Protein AF-A0A843HIR1-F1 (afdb_monomer_lite)

Radius of gyration: 37.86 Å; chains: 1; bounding box: 101×31×110 Å

Foldseek 3Di:
DDPVVVVVLLVQLVVVCVVPPPDPDQDPVNVCVSCVPPPPPVLNVVLVVVLVVLVPDDQCDDDPNHGSVNVNVVSVCVVVPDPPDPPPLPPVDDQQFWKAAPVRFIWGFHDDDPQWTWTAGQAGDIDIDGVVNRSRMDTDWPVSDDAQFWKDADQKIFGWDDDPPPDDVVCPQWDWTWTQWMDNVPATDGTDIDTDHPVRGRRMDGHHNVSVVVRQVRCVLVQWDAPSVVRDIDRNPPPPVPCDPVNVVLVVVVVVVVVVVVVDDDDDDDPPPPSVVVSVVVVVVVVVVSVVSD

Sequence (294 aa):
MTQEEKAKAYDEALMRTQQRWECGDISREMLEYLFPQLQESEDERIRKAIIDYFNLQDDNTTYSFISKKDIINWLEKQGEQKLINKVEPKFNFRVGQWIVTTGKCIYLIAEIEGFNVTLVDNIGNEYVFDVSSLADAHLWTIQDAKDGDVLCYKDEIFIYKHDIKNCTEKETSFGGMVYYCCYDGKRFITDSMYSLTEKDKDDIHPATRELRDLLYTKMKEAGYELDAEKKELNGIEQMSAEWSEEDEKNFNNLIEGLTRISHNTFTSSTRTNYTFWAEIEWLKSLKQRMEEQR

Secondary structure (DSSP, 8-state):
--HHHHHHHHHHHHHHHHTTTTSS---HHHHHHH-TT--S-HHHHHHHHHHHHHHTS-TT-EETTEEHHHHHHHHHGGGTS-------------TT-EEE-TT--EEEEEEEETTEEEEEETTS-EEEEEGGGGTT-EE--GGG--TT-EEEETTEEEEEE---TT--TT-TTS-EEEEEEEE-SS-EEEEEEEE--GGGGGGEEEPPHHHHHHHHHHHHHTTEEEETTTTEEEEP-----PPPHHHHHHHHHHHHHHHHHHHS-----SSHHHHHHHHHHHHHHHHHHHHHT-

pLDDT: mean 72.73, std 15.12, range [39.91, 96.12]

Structure (mmCIF, N/CA/C/O backbone):
data_AF-A0A843HIR1-F1
#
_entry.id   AF-A0A843HIR1-F1
#
loop_
_atom_site.group_PDB
_atom_site.id
_atom_site.type_symbol
_atom_site.label_atom_id
_atom_site.label_alt_id
_atom_site.label_comp_id
_atom_site.label_asym_id
_atom_site.label_entity_id
_atom_site.label_seq_id
_atom_site.pdbx_PDB_ins_code
_atom_site.Cartn_x
_atom_site.Cartn_y
_atom_site.Cartn_z
_atom_site.occupancy
_atom_site.B_iso_or_equiv
_atom_site.auth_seq_id
_atom_site.auth_comp_id
_atom_site.auth_asym_id
_atom_site.auth_atom_id
_atom_site.pdbx_PDB_model_num
ATOM 1 N N . MET A 1 1 ? 29.564 -8.423 -53.079 1.00 54.38 1 MET A N 1
ATOM 2 C CA . MET A 1 1 ? 29.061 -7.430 -54.041 1.00 54.38 1 MET A CA 1
ATOM 3 C C . MET A 1 1 ? 30.223 -6.787 -54.778 1.00 54.38 1 MET A C 1
ATOM 5 O O . MET A 1 1 ? 31.108 -6.238 -54.122 1.00 54.38 1 MET A O 1
ATOM 9 N N . THR A 1 2 ? 30.232 -6.866 -56.104 1.00 67.50 2 THR A N 1
ATOM 10 C CA . THR A 1 2 ? 31.151 -6.112 -56.971 1.00 67.50 2 THR A CA 1
ATOM 11 C C . THR A 1 2 ? 30.798 -4.618 -56.954 1.00 67.50 2 THR A C 1
ATOM 13 O O . THR A 1 2 ? 29.735 -4.227 -56.468 1.00 67.50 2 THR A O 1
ATOM 16 N N . GLN A 1 3 ? 31.686 -3.747 -57.449 1.00 53.41 3 GLN A N 1
ATOM 17 C CA . GLN A 1 3 ? 31.387 -2.308 -57.512 1.00 53.41 3 GLN A CA 1
ATOM 18 C C . GLN A 1 3 ? 30.192 -1.990 -58.425 1.00 53.41 3 GLN A C 1
ATOM 20 O O . GLN A 1 3 ? 29.412 -1.100 -58.098 1.00 53.41 3 GLN A O 1
ATOM 25 N N . GLU A 1 4 ? 29.996 -2.753 -59.503 1.00 61.69 4 GLU A N 1
ATOM 26 C CA . GLU A 1 4 ? 28.824 -2.617 -60.380 1.00 61.69 4 GLU A CA 1
ATOM 27 C C . GLU A 1 4 ? 27.523 -3.004 -59.670 1.00 61.69 4 GLU A C 1
ATOM 29 O O . GLU A 1 4 ? 26.513 -2.316 -59.810 1.00 61.69 4 GLU A O 1
ATOM 34 N N . GLU A 1 5 ? 27.542 -4.056 -58.848 1.00 58.41 5 GLU A N 1
ATOM 35 C CA . GLU A 1 5 ? 26.371 -4.458 -58.061 1.00 58.41 5 GLU A CA 1
ATOM 36 C C . GLU A 1 5 ? 26.015 -3.407 -56.996 1.0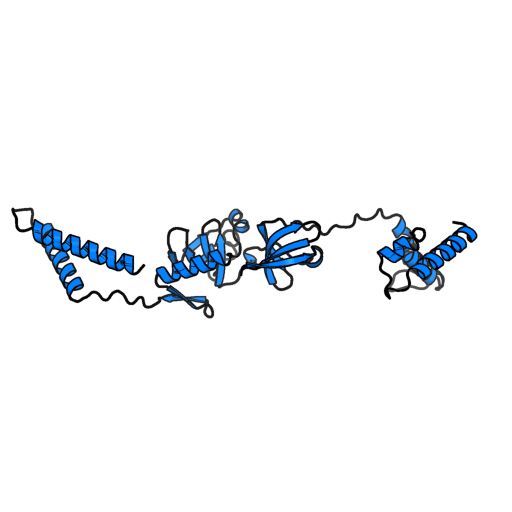0 58.41 5 GLU A C 1
ATOM 38 O O . GLU A 1 5 ? 24.835 -3.133 -56.774 1.00 58.41 5 GLU A O 1
ATOM 43 N N . LYS A 1 6 ? 27.024 -2.758 -56.394 1.00 53.31 6 LYS A N 1
ATOM 44 C CA . LYS A 1 6 ? 26.822 -1.654 -55.439 1.00 53.31 6 LYS A CA 1
ATOM 45 C C . LYS A 1 6 ? 26.240 -0.410 -56.109 1.00 53.31 6 LYS A C 1
ATOM 47 O O . LYS A 1 6 ? 25.321 0.187 -55.556 1.00 53.31 6 LYS A O 1
ATOM 52 N N . ALA A 1 7 ? 26.748 -0.035 -57.283 1.00 58.50 7 ALA A N 1
ATOM 53 C CA . ALA A 1 7 ? 26.244 1.111 -58.040 1.00 58.50 7 ALA A CA 1
ATOM 54 C C . ALA A 1 7 ? 24.780 0.898 -58.458 1.00 58.50 7 ALA A C 1
ATOM 56 O O . ALA A 1 7 ? 23.933 1.752 -58.218 1.00 58.50 7 ALA A O 1
ATOM 57 N N . LYS A 1 8 ? 24.452 -0.300 -58.956 1.00 70.25 8 LYS A N 1
ATOM 58 C CA . LYS A 1 8 ? 23.081 -0.657 -59.339 1.00 70.25 8 LYS A CA 1
ATOM 59 C C . LYS A 1 8 ? 22.108 -0.651 -58.153 1.00 70.25 8 LYS A C 1
ATOM 61 O O . LYS A 1 8 ? 20.981 -0.181 -58.287 1.00 70.25 8 LYS A O 1
ATOM 66 N N . ALA A 1 9 ? 22.534 -1.154 -56.993 1.00 63.00 9 ALA A N 1
ATOM 67 C CA . ALA A 1 9 ? 21.726 -1.119 -55.774 1.00 63.00 9 ALA A CA 1
ATOM 68 C C . ALA A 1 9 ? 21.488 0.319 -55.274 1.00 63.00 9 ALA A C 1
ATOM 70 O O . ALA A 1 9 ? 20.409 0.626 -54.769 1.00 63.00 9 ALA A O 1
ATOM 71 N N . TYR A 1 10 ? 22.477 1.201 -55.442 1.00 53.81 10 TYR A N 1
ATOM 72 C CA . TYR A 1 10 ? 22.371 2.614 -55.089 1.00 53.81 10 TYR A CA 1
ATOM 73 C C . TYR A 1 10 ? 21.373 3.357 -55.989 1.00 53.81 10 TYR A C 1
ATOM 75 O O . TYR A 1 10 ? 20.501 4.060 -55.479 1.00 53.81 10 TYR A O 1
ATOM 83 N N . ASP A 1 11 ? 21.429 3.129 -57.303 1.00 65.25 11 ASP A N 1
ATOM 84 C CA . ASP A 1 11 ? 20.504 3.736 -58.268 1.00 65.25 11 ASP A CA 1
ATOM 85 C C . ASP A 1 11 ? 19.047 3.280 -58.045 1.00 65.25 11 ASP A C 1
ATOM 87 O O . ASP A 1 11 ? 18.118 4.093 -58.091 1.00 65.25 11 ASP A O 1
ATOM 91 N N . GLU A 1 12 ? 18.823 1.998 -57.722 1.00 70.38 12 GLU A N 1
ATOM 92 C CA . GLU A 1 12 ? 17.490 1.490 -57.357 1.00 70.38 12 GLU A CA 1
ATOM 93 C C . GLU A 1 12 ? 16.948 2.116 -56.065 1.00 70.38 12 GLU A C 1
ATOM 95 O O . GLU A 1 12 ? 15.759 2.441 -55.987 1.00 70.38 12 GLU A O 1
ATOM 100 N N . ALA A 1 13 ? 17.793 2.299 -55.049 1.00 59.28 13 ALA A N 1
ATOM 101 C CA . ALA A 1 13 ? 17.396 2.930 -53.794 1.00 59.28 13 ALA A CA 1
ATOM 102 C C . ALA A 1 13 ? 17.042 4.414 -53.992 1.00 59.28 13 ALA A C 1
ATOM 104 O O . ALA A 1 13 ? 16.060 4.902 -53.424 1.00 59.28 13 ALA A O 1
ATOM 105 N N . LEU A 1 14 ? 17.775 5.120 -54.858 1.00 54.44 14 LEU A N 1
ATOM 106 C CA . LEU A 1 14 ? 17.497 6.512 -55.215 1.00 54.44 14 LEU A CA 1
ATOM 107 C C . LEU A 1 14 ? 16.133 6.661 -55.904 1.00 54.44 14 LEU A C 1
ATOM 109 O O . LEU A 1 14 ? 15.354 7.539 -55.527 1.00 54.44 14 LEU A O 1
ATOM 113 N N . MET A 1 15 ? 15.784 5.749 -56.821 1.00 68.19 15 MET A N 1
ATOM 114 C CA . MET A 1 15 ? 14.452 5.723 -57.442 1.00 68.19 15 MET A CA 1
ATOM 115 C C . MET A 1 15 ? 13.329 5.445 -56.432 1.00 68.19 15 MET A C 1
ATOM 117 O O . MET A 1 15 ? 12.290 6.107 -56.469 1.00 68.19 15 MET A O 1
ATOM 121 N N . ARG A 1 16 ? 13.532 4.509 -55.492 1.00 62.81 16 ARG A N 1
ATOM 122 C C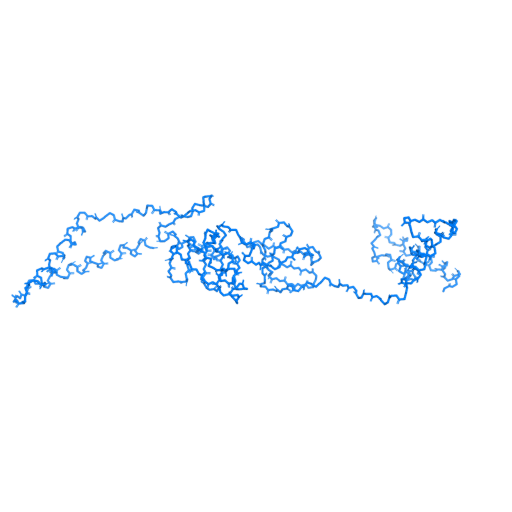A . ARG A 1 16 ? 12.552 4.220 -54.421 1.00 62.81 16 ARG A CA 1
ATOM 123 C C . ARG A 1 16 ? 12.345 5.412 -53.485 1.00 62.81 16 ARG A C 1
ATOM 125 O O . ARG A 1 16 ? 11.247 5.604 -52.972 1.00 62.81 16 ARG A O 1
ATOM 132 N N . THR A 1 17 ? 13.386 6.216 -53.283 1.00 54.44 17 THR A N 1
ATOM 133 C CA . THR A 1 17 ? 13.346 7.425 -52.449 1.00 54.44 17 THR A CA 1
ATOM 134 C C . THR A 1 17 ? 12.617 8.566 -53.164 1.00 54.44 17 THR A C 1
ATOM 136 O O . THR A 1 17 ? 11.765 9.218 -52.563 1.00 54.44 17 THR A O 1
ATOM 139 N N . GLN A 1 18 ? 12.867 8.753 -54.467 1.00 58.06 18 GLN A N 1
ATOM 140 C CA . GLN A 1 18 ? 12.174 9.745 -55.301 1.00 58.06 18 GLN A CA 1
ATOM 141 C C . GLN A 1 18 ? 10.668 9.474 -55.429 1.00 58.06 18 GLN A C 1
ATOM 143 O O . GLN A 1 18 ? 9.883 10.416 -55.469 1.00 58.06 18 GLN A O 1
ATOM 148 N N . GLN A 1 19 ? 10.243 8.207 -55.432 1.00 62.84 19 GLN A N 1
ATOM 149 C CA . GLN A 1 19 ? 8.820 7.840 -55.452 1.00 62.84 19 GLN A CA 1
ATOM 150 C C . GLN A 1 19 ? 8.068 8.138 -54.141 1.00 62.84 19 GLN A C 1
ATOM 152 O O . GLN A 1 19 ? 6.842 8.080 -54.133 1.00 62.84 19 GLN A O 1
ATOM 157 N N . ARG A 1 20 ? 8.767 8.433 -53.034 1.00 57.62 20 ARG A N 1
ATOM 158 C CA . ARG A 1 20 ? 8.181 8.501 -51.679 1.00 57.62 20 ARG A CA 1
ATOM 159 C C . ARG A 1 20 ? 8.372 9.858 -50.982 1.00 57.62 20 ARG A C 1
ATOM 161 O O . ARG A 1 20 ? 8.060 9.990 -49.801 1.00 57.62 20 ARG A O 1
ATOM 168 N N . TRP A 1 21 ? 8.885 10.855 -51.702 1.00 49.31 21 TRP A N 1
ATOM 169 C CA . TRP A 1 21 ? 9.321 12.167 -51.201 1.00 49.31 21 TRP A CA 1
ATOM 170 C C . TRP A 1 21 ? 8.159 13.150 -50.924 1.00 49.31 21 TRP A C 1
ATOM 172 O O . TRP A 1 21 ? 8.143 14.270 -51.420 1.00 49.31 21 TRP A O 1
ATOM 182 N N . GLU A 1 22 ? 7.181 12.733 -50.112 1.00 52.50 22 GLU A N 1
ATOM 183 C CA . GLU A 1 22 ? 6.161 13.628 -49.525 1.00 52.50 22 GLU A CA 1
ATOM 184 C C . GLU A 1 22 ? 6.186 13.665 -47.982 1.00 52.50 22 GLU A C 1
ATOM 186 O O . GLU A 1 22 ? 5.623 14.583 -47.391 1.00 52.50 22 GLU A O 1
ATOM 191 N N . CYS A 1 23 ? 6.883 12.746 -47.300 1.00 49.28 23 CYS A N 1
ATOM 192 C CA . CYS A 1 23 ? 7.008 12.756 -45.836 1.00 49.28 23 CYS A CA 1
ATOM 193 C C . CYS A 1 23 ? 8.450 13.052 -45.411 1.00 49.28 23 CYS A C 1
ATOM 195 O O . CYS A 1 23 ? 9.363 12.274 -45.673 1.00 49.28 23 CYS A O 1
ATOM 197 N N . GLY A 1 24 ? 8.634 14.201 -44.764 1.00 51.97 24 GLY A N 1
ATOM 198 C CA . GLY A 1 24 ? 9.920 14.832 -44.473 1.00 51.97 24 GLY A CA 1
ATOM 199 C C . GLY A 1 24 ? 10.788 14.215 -43.375 1.00 51.97 24 GLY A C 1
ATOM 200 O O . GLY A 1 24 ? 11.599 14.956 -42.843 1.00 51.97 24 GLY A O 1
ATOM 201 N N . ASP A 1 25 ? 10.678 12.920 -43.059 1.00 53.91 25 ASP A N 1
ATOM 202 C CA . ASP A 1 25 ? 11.631 12.246 -42.162 1.00 53.91 25 ASP A CA 1
ATOM 203 C C . ASP A 1 25 ? 11.852 10.775 -42.542 1.00 53.91 25 ASP A C 1
ATOM 205 O O . ASP A 1 25 ? 10.916 10.032 -42.847 1.00 53.91 25 ASP A O 1
ATOM 209 N N . ILE A 1 26 ? 13.118 10.345 -42.517 1.00 52.81 26 ILE A N 1
ATOM 210 C CA . ILE A 1 26 ? 13.529 8.975 -42.842 1.00 52.81 26 ILE A CA 1
ATOM 211 C C . ILE A 1 26 ? 13.565 8.153 -41.545 1.00 52.81 26 ILE A C 1
ATOM 213 O O . ILE A 1 26 ? 14.475 8.306 -40.731 1.00 52.81 26 ILE A O 1
ATOM 217 N N . SER A 1 27 ? 12.593 7.256 -41.356 1.00 55.66 27 SER A N 1
ATOM 218 C CA . SER A 1 27 ? 12.574 6.314 -40.227 1.00 55.66 27 SER A CA 1
ATOM 219 C C . SER A 1 27 ? 13.566 5.152 -40.415 1.00 55.66 27 SER A C 1
ATOM 221 O O . SER A 1 27 ? 13.985 4.831 -41.530 1.00 55.66 27 SER A O 1
ATOM 223 N N . ARG A 1 28 ? 13.921 4.467 -39.318 1.00 48.50 28 ARG A N 1
ATOM 224 C CA . ARG A 1 28 ? 14.796 3.276 -39.326 1.00 48.50 28 ARG A CA 1
ATOM 225 C C . ARG A 1 28 ? 14.275 2.164 -40.245 1.00 48.50 28 ARG A C 1
ATOM 227 O O . ARG A 1 28 ? 15.032 1.602 -41.028 1.00 48.50 28 ARG A O 1
ATOM 234 N N . GLU A 1 29 ? 12.972 1.915 -40.208 1.00 57.41 29 GLU A N 1
ATOM 235 C CA . GLU A 1 29 ? 12.290 0.939 -41.069 1.00 57.41 29 GLU A CA 1
ATOM 236 C C . GLU A 1 29 ? 12.400 1.316 -42.556 1.00 57.41 29 GLU A C 1
ATOM 238 O O . GLU A 1 29 ? 12.508 0.456 -43.431 1.00 57.41 29 GLU A O 1
ATOM 243 N N . MET A 1 30 ? 12.429 2.619 -42.856 1.00 57.19 30 MET A N 1
ATOM 244 C CA . MET A 1 30 ? 12.608 3.129 -44.212 1.00 57.19 30 MET A CA 1
ATOM 245 C C . MET A 1 30 ? 14.052 2.957 -44.702 1.00 57.19 30 MET A C 1
ATOM 247 O O . MET A 1 30 ? 14.247 2.615 -45.866 1.00 57.19 30 MET A O 1
ATOM 251 N N . LEU A 1 31 ? 15.056 3.108 -43.832 1.00 53.53 31 LEU A N 1
ATOM 252 C CA . LEU A 1 31 ? 16.462 2.821 -44.159 1.00 53.53 31 LEU A CA 1
ATOM 253 C C . LEU A 1 31 ? 16.699 1.332 -44.434 1.00 53.53 31 LEU A C 1
ATOM 255 O O . LEU A 1 31 ? 17.362 0.991 -45.415 1.00 53.53 31 LEU A O 1
ATOM 259 N N . GLU A 1 32 ? 16.116 0.453 -43.618 1.00 55.00 32 GLU A N 1
ATOM 260 C CA . GLU A 1 32 ? 16.206 -1.004 -43.784 1.00 55.00 32 GLU A CA 1
ATOM 261 C C . GLU A 1 32 ? 15.517 -1.475 -45.082 1.00 55.00 32 GLU A C 1
ATOM 263 O O . GLU A 1 32 ? 16.022 -2.364 -45.770 1.00 55.00 32 GLU A O 1
ATOM 268 N N . TYR A 1 33 ? 14.419 -0.822 -45.483 1.00 59.84 33 TYR A N 1
ATOM 269 C CA . TYR A 1 33 ? 13.745 -1.058 -46.766 1.00 59.84 33 TYR A CA 1
ATOM 270 C C . TYR A 1 33 ? 14.523 -0.522 -47.983 1.00 59.84 33 TYR A C 1
ATOM 272 O O . TYR A 1 33 ? 14.533 -1.152 -49.047 1.00 59.84 33 TYR A O 1
ATOM 280 N N . LEU A 1 34 ? 15.151 0.652 -47.859 1.00 49.56 34 LEU A N 1
ATOM 281 C CA . LEU A 1 34 ? 15.884 1.298 -48.954 1.00 49.56 34 LEU A CA 1
ATOM 282 C C . LEU A 1 34 ? 17.231 0.623 -49.226 1.00 49.56 34 LEU A C 1
ATOM 284 O O . LEU A 1 34 ? 17.639 0.534 -50.384 1.00 49.56 34 LEU A O 1
ATOM 288 N N . PHE A 1 35 ? 17.893 0.099 -48.192 1.00 54.81 35 PHE A N 1
ATOM 289 C CA . PHE A 1 35 ? 19.228 -0.483 -48.310 1.00 54.81 35 PHE A CA 1
ATOM 290 C C . PHE A 1 35 ? 19.371 -1.831 -47.585 1.00 54.81 35 PHE A C 1
ATOM 292 O O . PHE A 1 35 ? 20.223 -1.974 -46.706 1.00 54.81 35 PHE A O 1
ATOM 299 N N . PRO A 1 36 ? 18.632 -2.879 -47.996 1.00 52.91 36 PRO A N 1
ATOM 300 C CA . PRO A 1 36 ? 18.683 -4.189 -47.338 1.00 52.91 36 PRO A CA 1
ATOM 301 C C . PRO A 1 36 ? 20.062 -4.866 -47.440 1.00 52.91 36 PRO A C 1
ATOM 303 O O . PRO A 1 36 ? 20.356 -5.806 -46.711 1.00 52.91 36 PRO A O 1
ATOM 306 N N . GLN A 1 37 ? 20.922 -4.386 -48.344 1.00 46.41 37 GLN A N 1
ATOM 307 C CA . GLN A 1 37 ? 22.269 -4.910 -48.585 1.00 46.41 37 GLN A CA 1
ATOM 308 C C . GLN A 1 37 ? 23.367 -4.163 -47.807 1.00 46.41 37 GLN A C 1
ATOM 310 O O . GLN A 1 37 ? 24.526 -4.569 -47.863 1.00 46.41 37 GLN A O 1
ATOM 315 N N . LEU A 1 38 ? 23.023 -3.088 -47.083 1.00 48.56 38 LEU A N 1
ATOM 316 C CA . LEU A 1 38 ? 23.931 -2.366 -46.180 1.00 48.56 38 LEU A CA 1
ATOM 317 C C . LEU A 1 38 ? 23.970 -2.981 -44.767 1.00 48.56 38 LEU A C 1
ATOM 319 O O . LEU A 1 38 ? 24.404 -2.322 -43.834 1.00 48.56 38 LEU A O 1
ATOM 323 N N . GLN A 1 39 ? 23.582 -4.253 -44.614 1.00 51.84 39 GLN A N 1
ATOM 324 C CA . GLN A 1 39 ? 23.674 -5.044 -43.375 1.00 51.84 39 GLN A CA 1
ATOM 325 C C . GLN A 1 39 ? 25.120 -5.331 -42.891 1.00 51.84 39 GLN A C 1
ATOM 327 O O . GLN A 1 39 ? 25.360 -6.331 -42.218 1.00 51.84 39 GLN A O 1
ATOM 332 N N . GLU A 1 40 ? 26.111 -4.483 -43.181 1.00 52.38 40 GLU A N 1
ATOM 333 C CA . GLU A 1 40 ? 27.220 -4.384 -42.225 1.00 52.38 40 GLU A CA 1
ATOM 334 C C . GLU A 1 40 ? 26.620 -3.712 -40.988 1.00 52.38 40 GLU A C 1
ATOM 336 O O . GLU A 1 40 ? 26.043 -2.629 -41.103 1.00 52.38 40 GLU A O 1
ATOM 341 N N . SER A 1 41 ? 26.679 -4.369 -39.821 1.00 63.47 41 SER A N 1
ATOM 342 C CA . SER A 1 41 ? 26.229 -3.726 -38.587 1.00 63.47 41 SER A CA 1
ATOM 343 C C . SER A 1 41 ? 26.946 -2.384 -38.486 1.00 63.47 41 SER A C 1
ATOM 345 O O . SER A 1 41 ? 28.138 -2.278 -38.778 1.00 63.47 41 SER A O 1
ATOM 347 N N . GLU A 1 42 ? 26.219 -1.329 -38.145 1.00 61.69 42 GLU A N 1
ATOM 348 C CA . GLU A 1 42 ? 26.802 0.004 -38.011 1.00 61.69 42 GLU A CA 1
ATOM 349 C C . GLU A 1 42 ? 28.038 -0.017 -37.089 1.00 61.69 42 GLU A C 1
ATOM 351 O O . GLU A 1 42 ? 29.033 0.653 -37.365 1.00 61.69 42 GLU A O 1
ATOM 356 N N . ASP A 1 43 ? 28.025 -0.923 -36.111 1.00 60.69 43 ASP A N 1
ATOM 357 C CA . ASP A 1 43 ? 29.136 -1.295 -35.239 1.00 60.69 43 ASP A CA 1
ATOM 358 C C . ASP A 1 43 ? 30.391 -1.756 -35.997 1.00 60.69 43 ASP A C 1
ATOM 360 O O . ASP A 1 43 ? 31.491 -1.320 -35.673 1.00 60.69 43 ASP A O 1
ATOM 364 N N . GLU A 1 44 ? 30.265 -2.588 -37.035 1.00 69.88 44 GLU A N 1
ATOM 365 C CA . GLU A 1 44 ? 31.390 -3.077 -37.842 1.00 69.88 44 GLU A CA 1
ATOM 366 C C . GLU A 1 44 ? 32.009 -1.957 -38.689 1.00 69.88 44 GLU A C 1
ATOM 368 O O . GLU A 1 44 ? 33.234 -1.850 -38.802 1.00 69.88 44 GLU A O 1
ATOM 373 N N . ARG A 1 45 ? 31.169 -1.071 -39.241 1.00 73.75 45 ARG A N 1
ATOM 374 C CA . ARG A 1 45 ? 31.626 0.114 -39.982 1.00 73.75 45 ARG A CA 1
ATOM 375 C C . ARG A 1 45 ? 32.352 1.096 -39.059 1.00 73.75 45 ARG A C 1
ATOM 377 O O . ARG A 1 45 ? 33.424 1.585 -39.413 1.00 73.75 45 ARG A O 1
ATOM 384 N N . ILE A 1 46 ? 31.787 1.367 -37.881 1.00 68.56 46 ILE A N 1
ATOM 385 C CA . ILE A 1 46 ? 32.382 2.250 -36.867 1.00 68.56 46 ILE A CA 1
ATOM 386 C C . ILE A 1 46 ? 33.700 1.657 -36.358 1.00 68.56 46 ILE A C 1
ATOM 388 O O . ILE A 1 46 ? 34.707 2.359 -36.296 1.00 68.56 46 ILE A O 1
ATOM 392 N N . ARG A 1 47 ? 33.735 0.351 -36.073 1.00 78.44 47 ARG A N 1
ATOM 393 C CA . ARG A 1 47 ? 34.936 -0.373 -35.634 1.00 78.44 47 ARG A CA 1
ATOM 394 C C . ARG A 1 47 ? 36.075 -0.260 -36.645 1.00 78.44 47 ARG A C 1
ATOM 396 O O . ARG A 1 47 ? 37.186 0.093 -36.253 1.00 78.44 47 ARG A O 1
ATOM 403 N N . LYS A 1 48 ? 35.806 -0.495 -37.937 1.00 78.44 48 LYS A N 1
ATOM 404 C CA . LYS A 1 48 ? 36.800 -0.324 -39.015 1.00 78.44 48 LYS A CA 1
ATOM 405 C C . LYS A 1 48 ? 37.310 1.115 -39.089 1.00 78.44 48 LYS A C 1
ATOM 407 O O . LYS A 1 48 ? 38.517 1.320 -39.099 1.00 78.44 48 LYS A O 1
ATOM 412 N N . ALA A 1 49 ? 36.415 2.103 -39.040 1.00 74.81 49 ALA A N 1
ATOM 413 C CA . ALA A 1 49 ? 36.803 3.513 -39.082 1.00 74.81 49 ALA A CA 1
ATOM 414 C C . ALA A 1 49 ? 37.705 3.922 -37.900 1.00 74.81 49 ALA A C 1
ATOM 416 O O . ALA A 1 49 ? 38.648 4.693 -38.077 1.00 74.81 49 ALA A O 1
ATOM 417 N N . ILE A 1 50 ? 37.450 3.384 -36.701 1.00 73.31 50 ILE A N 1
ATOM 418 C CA . ILE A 1 50 ? 38.284 3.623 -35.515 1.00 73.31 50 ILE A CA 1
ATOM 419 C C . ILE A 1 50 ? 39.660 2.957 -35.669 1.00 73.31 50 ILE A C 1
ATOM 421 O O . ILE A 1 50 ? 40.676 3.588 -35.378 1.00 73.31 50 ILE A O 1
ATOM 425 N N . ILE A 1 51 ? 39.719 1.711 -36.152 1.00 81.50 51 ILE A N 1
ATOM 426 C CA . ILE A 1 51 ? 40.990 1.017 -36.422 1.00 81.50 51 ILE A CA 1
ATOM 427 C C . ILE A 1 51 ? 41.812 1.783 -37.467 1.00 81.50 51 ILE A C 1
ATOM 429 O O . ILE A 1 51 ? 43.000 2.027 -37.252 1.00 81.50 51 ILE A O 1
ATOM 433 N N . ASP A 1 52 ? 41.182 2.222 -38.557 1.00 82.75 52 ASP A N 1
ATOM 434 C CA . ASP A 1 52 ? 41.833 2.999 -39.614 1.00 82.75 52 ASP A CA 1
ATOM 435 C C . ASP A 1 52 ? 42.384 4.322 -39.075 1.00 82.75 52 ASP A C 1
ATOM 437 O O . ASP A 1 52 ? 43.531 4.674 -39.349 1.00 82.75 52 ASP A O 1
ATOM 441 N N . TYR A 1 53 ? 41.617 5.019 -38.232 1.00 78.56 53 TYR A N 1
ATOM 442 C CA . TYR A 1 53 ? 42.079 6.230 -37.560 1.00 78.56 53 TYR A CA 1
ATOM 443 C C . TYR A 1 53 ? 43.335 5.985 -36.713 1.00 78.56 53 TYR A C 1
ATOM 445 O O . TYR A 1 53 ? 44.289 6.762 -36.794 1.00 78.56 53 TYR A O 1
ATOM 453 N N . PHE A 1 54 ? 43.374 4.901 -35.932 1.00 79.56 54 PHE A N 1
ATOM 454 C CA . PHE A 1 54 ? 44.554 4.562 -35.136 1.00 79.56 54 PHE A CA 1
ATOM 455 C C . PHE A 1 54 ? 45.742 4.145 -36.005 1.00 79.56 54 PHE A C 1
ATOM 457 O O . PHE A 1 54 ? 46.878 4.486 -35.678 1.00 79.56 54 PHE A O 1
ATOM 464 N N . ASN A 1 55 ? 45.511 3.464 -37.129 1.00 82.81 55 ASN A N 1
ATOM 465 C CA . ASN A 1 55 ? 46.567 3.082 -38.068 1.00 82.81 55 ASN A CA 1
ATOM 466 C C . ASN A 1 55 ? 47.272 4.282 -38.712 1.00 82.81 55 ASN A C 1
ATOM 468 O O . ASN A 1 55 ? 48.448 4.169 -39.049 1.00 82.81 55 ASN A O 1
ATOM 472 N N . LEU A 1 56 ? 46.599 5.431 -38.813 1.00 82.44 56 LEU A N 1
ATOM 473 C CA . LEU A 1 56 ? 47.190 6.683 -39.296 1.00 82.44 56 LEU A CA 1
ATOM 474 C C . LEU A 1 56 ? 48.119 7.368 -38.273 1.00 82.44 56 LEU A C 1
ATOM 476 O O . LEU A 1 56 ? 48.823 8.308 -38.637 1.00 82.44 56 LEU A O 1
ATOM 480 N N . GLN A 1 57 ? 48.124 6.929 -37.009 1.00 78.25 57 GLN A N 1
ATOM 481 C CA . GLN A 1 57 ? 48.967 7.483 -35.940 1.00 78.25 57 GLN A CA 1
ATOM 482 C C . GLN A 1 57 ? 50.321 6.758 -35.844 1.00 78.25 57 GLN A C 1
ATOM 484 O O . GLN A 1 57 ? 50.439 5.603 -36.259 1.00 78.25 57 GLN A O 1
ATOM 489 N N . ASP A 1 58 ? 51.330 7.397 -35.239 1.00 79.94 58 ASP A N 1
ATOM 490 C CA . ASP A 1 58 ? 52.653 6.793 -34.989 1.00 79.94 58 ASP A CA 1
ATOM 491 C C . ASP A 1 58 ? 52.534 5.549 -34.089 1.00 79.94 58 ASP A C 1
ATOM 493 O O . ASP A 1 58 ? 51.746 5.529 -33.137 1.00 79.94 58 ASP A O 1
ATOM 497 N N . ASP A 1 59 ? 53.323 4.510 -34.363 1.00 74.75 59 ASP A N 1
ATOM 498 C CA . ASP A 1 59 ? 53.295 3.243 -33.622 1.00 74.75 59 ASP A CA 1
ATOM 499 C C . ASP A 1 59 ? 53.732 3.374 -32.154 1.00 74.75 59 ASP A C 1
ATOM 501 O O . ASP A 1 59 ? 53.379 2.530 -31.329 1.00 74.75 59 ASP A O 1
ATOM 505 N N . ASN A 1 60 ? 54.435 4.454 -31.802 1.00 75.31 60 ASN A N 1
ATOM 506 C CA . ASN A 1 60 ? 54.824 4.776 -30.429 1.00 75.31 60 ASN A CA 1
ATOM 507 C C . ASN A 1 60 ? 53.757 5.586 -29.676 1.00 75.31 60 ASN A C 1
ATOM 509 O O . ASN A 1 60 ? 53.966 5.965 -28.520 1.00 75.31 60 ASN A O 1
ATOM 513 N N . THR A 1 61 ? 52.612 5.865 -30.307 1.00 72.56 61 THR A N 1
ATOM 514 C CA . THR A 1 61 ? 51.523 6.604 -29.667 1.00 72.56 61 THR A CA 1
ATOM 515 C C . THR A 1 61 ? 50.900 5.751 -28.564 1.00 72.56 61 THR A C 1
ATOM 517 O O . THR A 1 61 ? 50.419 4.636 -28.794 1.00 72.56 61 THR A O 1
ATOM 520 N N . THR A 1 62 ? 50.902 6.288 -27.346 1.00 70.38 62 THR A N 1
ATOM 521 C CA . THR A 1 62 ? 50.251 5.681 -26.182 1.00 70.38 62 THR A CA 1
ATOM 522 C C . THR A 1 62 ? 49.117 6.581 -25.718 1.00 70.38 62 THR A C 1
ATOM 524 O O . THR A 1 62 ? 49.276 7.795 -25.603 1.00 70.38 62 THR A O 1
ATOM 527 N N . TYR A 1 63 ? 47.960 5.981 -25.448 1.00 69.38 63 TYR A N 1
ATOM 528 C CA . TYR A 1 63 ? 46.794 6.677 -24.914 1.00 69.38 63 TYR A CA 1
ATOM 529 C C . TYR A 1 63 ? 46.549 6.151 -23.509 1.00 69.38 63 TYR A C 1
ATOM 531 O O . TYR A 1 63 ? 46.183 4.991 -23.336 1.00 69.38 63 TYR A O 1
ATOM 539 N N . SER A 1 64 ? 46.805 6.985 -22.498 1.00 67.25 64 SER A N 1
ATOM 540 C CA . SER A 1 64 ? 46.590 6.631 -21.088 1.00 67.25 64 SER A CA 1
ATOM 541 C C . SER A 1 64 ? 47.211 5.279 -20.704 1.00 67.25 64 SER A C 1
ATOM 543 O O . SER A 1 64 ? 46.544 4.425 -20.128 1.00 67.25 64 SER A O 1
ATOM 545 N N . PHE A 1 65 ? 48.495 5.087 -21.034 1.00 72.88 65 PHE A N 1
ATOM 546 C CA . PHE A 1 65 ? 49.281 3.872 -20.750 1.00 72.88 65 PHE A CA 1
ATOM 547 C C . PHE A 1 65 ? 48.890 2.612 -21.539 1.00 72.88 65 PHE A C 1
ATOM 549 O O . PHE A 1 65 ? 49.468 1.553 -21.305 1.00 72.88 65 PHE A O 1
ATOM 556 N N . ILE A 1 66 ? 47.970 2.714 -22.501 1.00 74.31 66 ILE A N 1
ATOM 557 C CA . ILE A 1 66 ? 47.606 1.619 -23.405 1.00 74.31 66 ILE A CA 1
ATOM 558 C C . ILE A 1 66 ? 48.276 1.862 -24.759 1.00 74.31 66 ILE A C 1
ATOM 560 O O . ILE A 1 66 ? 48.215 2.969 -25.308 1.00 74.31 66 ILE A O 1
ATOM 564 N N . SER A 1 67 ? 48.946 0.841 -25.296 1.00 82.81 67 SER A N 1
ATOM 565 C CA . SER A 1 67 ? 49.586 0.952 -26.606 1.00 82.81 67 SER A CA 1
ATOM 566 C C . SER A 1 67 ? 48.539 0.944 -27.726 1.00 82.81 67 SER A C 1
ATOM 568 O O . SER A 1 67 ? 47.534 0.235 -27.641 1.00 82.81 67 SER A O 1
ATOM 570 N N . LYS A 1 68 ? 48.790 1.683 -28.816 1.00 84.00 68 LYS A N 1
ATOM 571 C CA . LYS A 1 68 ? 47.992 1.609 -30.058 1.00 84.00 68 LYS A CA 1
ATOM 572 C C . LYS A 1 68 ? 47.742 0.157 -30.489 1.00 84.00 68 LYS A C 1
ATOM 574 O O . LYS A 1 68 ? 46.628 -0.202 -30.863 1.00 84.00 68 LYS A O 1
ATOM 579 N N . LYS A 1 69 ? 48.774 -0.687 -30.390 1.00 83.56 69 LYS A N 1
ATOM 580 C CA . LYS A 1 69 ? 48.713 -2.111 -30.739 1.00 83.56 69 LYS A CA 1
ATOM 581 C C . LYS A 1 69 ? 47.695 -2.875 -29.889 1.00 83.56 69 LYS A C 1
ATOM 583 O O . LYS A 1 69 ? 46.977 -3.714 -30.423 1.00 83.56 69 LYS A O 1
ATOM 588 N N . ASP A 1 70 ? 47.601 -2.579 -28.596 1.00 81.50 70 ASP A N 1
ATOM 589 C CA . ASP A 1 70 ? 46.636 -3.233 -27.706 1.00 81.50 70 ASP A CA 1
ATOM 590 C C . ASP A 1 70 ? 45.199 -2.779 -27.987 1.00 81.50 70 ASP A C 1
ATOM 592 O O . ASP A 1 70 ? 44.288 -3.605 -27.969 1.00 81.50 70 ASP A O 1
ATOM 596 N N . ILE A 1 71 ? 45.000 -1.499 -28.324 1.00 80.25 71 ILE A N 1
ATOM 597 C CA . ILE A 1 71 ? 43.690 -0.946 -28.708 1.00 80.25 71 ILE A CA 1
ATOM 598 C C . ILE A 1 71 ? 43.187 -1.599 -30.001 1.00 80.25 71 ILE A C 1
ATOM 600 O O . ILE A 1 71 ? 42.054 -2.078 -30.048 1.00 80.25 71 ILE A O 1
ATOM 604 N N . ILE A 1 72 ? 44.035 -1.677 -31.032 1.00 83.19 72 ILE A N 1
ATOM 605 C CA . ILE A 1 72 ? 43.689 -2.318 -32.310 1.00 83.19 72 ILE A CA 1
ATOM 606 C C . ILE A 1 72 ? 43.410 -3.809 -32.102 1.00 83.19 72 ILE A C 1
ATOM 608 O O . ILE A 1 72 ? 42.349 -4.283 -32.499 1.00 83.19 72 ILE A O 1
ATOM 612 N N . ASN A 1 73 ? 44.286 -4.530 -31.392 1.00 83.88 73 ASN A N 1
ATOM 613 C CA . ASN A 1 73 ? 44.080 -5.950 -31.091 1.00 83.88 73 ASN A CA 1
ATOM 614 C C . ASN A 1 73 ? 42.770 -6.204 -30.326 1.00 83.88 73 ASN A C 1
ATOM 616 O O . ASN A 1 73 ? 42.131 -7.238 -30.518 1.00 83.88 73 ASN A O 1
ATOM 620 N N . TRP A 1 74 ? 42.373 -5.300 -29.425 1.00 82.62 74 TRP A N 1
ATOM 621 C CA . TRP A 1 74 ? 41.107 -5.408 -28.701 1.00 82.62 74 TRP A CA 1
ATOM 622 C C . TRP A 1 74 ? 39.900 -5.178 -29.620 1.00 82.62 74 TRP A C 1
ATOM 624 O O . TRP A 1 74 ? 38.954 -5.965 -29.569 1.00 82.62 74 TRP A O 1
ATOM 634 N N . LEU A 1 75 ? 39.954 -4.163 -30.492 1.00 80.06 75 LEU A N 1
ATOM 635 C CA . LEU A 1 75 ? 38.909 -3.858 -31.479 1.00 80.06 75 LEU A CA 1
ATOM 636 C C . LEU A 1 75 ? 38.773 -4.952 -32.547 1.00 80.06 75 LEU A C 1
ATOM 638 O O . LEU A 1 75 ? 37.668 -5.243 -32.995 1.00 80.06 75 LEU A O 1
ATOM 642 N N . GLU A 1 76 ? 39.865 -5.590 -32.959 1.00 83.25 76 GLU A N 1
ATOM 643 C CA . GLU A 1 76 ? 39.842 -6.719 -33.897 1.00 83.25 76 GLU A CA 1
ATOM 644 C C . GLU A 1 76 ? 39.194 -7.965 -33.283 1.00 83.25 76 GLU A C 1
ATOM 646 O O . GLU A 1 76 ? 38.440 -8.667 -33.957 1.00 83.25 76 GLU A O 1
ATOM 651 N N . LYS A 1 77 ? 39.386 -8.185 -31.978 1.00 80.75 77 LYS A N 1
ATOM 652 C CA . LYS A 1 77 ? 38.794 -9.311 -31.238 1.00 80.75 77 LYS A CA 1
ATOM 653 C C . LYS A 1 77 ? 37.296 -9.171 -30.951 1.00 80.75 77 LYS A C 1
ATOM 655 O O . LYS A 1 77 ? 36.678 -10.158 -30.558 1.00 80.75 77 LYS A O 1
ATOM 660 N N . GLN A 1 78 ? 36.691 -7.998 -31.156 1.00 64.38 78 GLN A N 1
ATOM 661 C CA . GLN A 1 78 ? 35.247 -7.799 -30.944 1.00 64.38 78 GLN A CA 1
ATOM 662 C C . GLN A 1 78 ? 34.378 -8.599 -31.935 1.00 64.38 78 GLN A C 1
ATOM 664 O O . GLN A 1 78 ? 33.242 -8.922 -31.608 1.00 64.38 78 GLN A O 1
ATOM 669 N N . GLY A 1 79 ? 34.908 -8.987 -33.105 1.00 57.06 79 GLY A N 1
ATOM 670 C CA . GLY A 1 79 ? 34.187 -9.810 -34.090 1.00 57.06 79 GLY A CA 1
ATOM 671 C C . GLY A 1 79 ? 34.115 -11.310 -33.760 1.00 57.06 79 GLY A C 1
ATOM 672 O O . GLY A 1 79 ? 33.291 -12.022 -34.329 1.00 57.06 79 GLY A O 1
ATOM 673 N N . GLU A 1 80 ? 34.953 -11.801 -32.837 1.00 53.28 80 GLU A N 1
ATOM 674 C CA . GLU A 1 80 ? 34.959 -13.204 -32.380 1.00 53.28 80 GLU A CA 1
ATOM 675 C C . GLU A 1 80 ? 34.209 -13.410 -31.058 1.00 53.28 80 GLU A C 1
ATOM 677 O O . GLU A 1 80 ? 33.948 -14.546 -30.645 1.00 53.28 80 GLU A O 1
ATOM 682 N N . GLN A 1 81 ? 33.831 -12.325 -30.381 1.00 48.28 81 GLN A N 1
ATOM 683 C CA . GLN A 1 81 ? 32.949 -12.424 -29.234 1.00 48.28 81 GLN A CA 1
ATOM 684 C C . GLN A 1 81 ? 31.567 -12.782 -29.767 1.00 48.28 81 GLN A C 1
ATOM 686 O O . GLN A 1 81 ? 30.878 -11.945 -30.349 1.00 48.28 81 GLN A O 1
ATOM 691 N N . LYS A 1 82 ? 31.167 -14.055 -29.595 1.00 45.31 82 LYS A N 1
ATOM 692 C CA . LYS A 1 82 ? 29.759 -14.461 -29.702 1.00 45.31 82 LYS A CA 1
ATOM 693 C C . LYS A 1 82 ? 28.954 -13.354 -29.054 1.00 45.31 82 LYS A C 1
ATOM 695 O O . LYS A 1 82 ? 29.274 -13.043 -27.905 1.00 45.31 82 LYS A O 1
ATOM 700 N N . LEU A 1 83 ? 27.980 -12.800 -29.791 1.00 40.50 83 LEU A N 1
ATOM 701 C CA . LEU A 1 83 ? 26.934 -11.935 -29.255 1.00 40.50 83 LEU A CA 1
ATOM 702 C C . LEU A 1 83 ? 26.719 -12.372 -27.815 1.00 40.50 83 LEU A C 1
ATOM 704 O O . LEU A 1 83 ? 26.213 -13.472 -27.575 1.00 40.50 83 LEU A O 1
ATOM 708 N N . ILE A 1 84 ? 27.206 -11.572 -26.863 1.00 39.91 84 ILE A N 1
ATOM 709 C CA . ILE A 1 84 ? 26.693 -11.663 -25.511 1.00 39.91 84 ILE A CA 1
ATOM 710 C C . ILE A 1 84 ? 25.231 -11.405 -25.786 1.00 39.91 84 ILE A C 1
ATOM 712 O O . ILE A 1 84 ? 24.894 -10.302 -26.225 1.00 39.91 84 ILE A O 1
ATOM 716 N N . ASN A 1 85 ? 24.430 -12.481 -25.737 1.00 40.50 85 ASN A N 1
ATOM 717 C CA . ASN A 1 85 ? 22.991 -12.434 -25.920 1.00 40.50 85 ASN A CA 1
ATOM 718 C C . ASN A 1 85 ? 22.564 -11.118 -25.309 1.00 40.50 85 ASN A C 1
ATOM 720 O O . ASN A 1 85 ? 22.959 -10.893 -24.158 1.00 40.50 85 ASN A O 1
ATOM 724 N N . LYS A 1 86 ? 21.880 -10.257 -26.088 1.00 42.59 86 LYS A N 1
ATOM 725 C CA . LYS A 1 86 ? 21.158 -9.098 -25.554 1.00 42.59 86 LYS A CA 1
ATOM 726 C C . LYS A 1 86 ? 20.758 -9.507 -24.153 1.00 42.59 86 LYS A C 1
ATOM 728 O O . LYS A 1 86 ? 20.021 -10.487 -24.016 1.00 42.59 86 LYS A O 1
ATOM 733 N N . VAL A 1 87 ? 21.368 -8.898 -23.138 1.00 41.88 87 VAL A N 1
ATOM 734 C CA . VAL A 1 87 ? 20.905 -9.118 -21.781 1.00 41.88 87 VAL A CA 1
ATOM 735 C C . VAL A 1 87 ? 19.552 -8.450 -21.841 1.00 41.88 87 VAL A C 1
ATOM 737 O O . VAL A 1 87 ? 19.459 -7.234 -21.710 1.00 41.88 87 VAL A O 1
ATOM 740 N N . GLU A 1 88 ? 18.529 -9.220 -22.220 1.00 42.81 88 GLU A N 1
ATOM 741 C CA . GLU A 1 88 ? 17.155 -8.836 -22.001 1.00 42.81 88 GLU A CA 1
ATOM 742 C C . GLU A 1 88 ? 17.158 -8.373 -20.552 1.00 42.81 88 GLU A C 1
ATOM 744 O O . GLU A 1 88 ? 17.656 -9.118 -19.688 1.00 42.81 88 GLU A O 1
ATOM 749 N N . PRO A 1 89 ? 16.749 -7.120 -20.284 1.00 47.81 89 PRO A N 1
ATOM 750 C CA . PRO A 1 89 ? 16.550 -6.685 -18.920 1.00 47.81 89 PRO A CA 1
ATOM 751 C C . PRO A 1 89 ? 15.766 -7.807 -18.261 1.00 47.81 89 PRO A C 1
ATOM 753 O O . PRO A 1 89 ? 14.725 -8.210 -18.783 1.00 47.81 89 PRO A O 1
ATOM 756 N N . LYS A 1 90 ? 16.323 -8.404 -17.201 1.00 54.75 90 LYS A N 1
ATOM 757 C CA . LYS A 1 90 ? 15.637 -9.449 -16.442 1.00 54.75 90 LYS A CA 1
ATOM 758 C C . LYS A 1 90 ? 14.491 -8.772 -15.708 1.00 54.75 90 LYS A C 1
ATOM 760 O O . LYS A 1 90 ? 14.565 -8.541 -14.504 1.00 54.75 90 LYS A O 1
ATOM 765 N N . PHE A 1 91 ? 13.464 -8.398 -16.457 1.00 70.06 91 PHE A N 1
ATOM 766 C CA . PHE A 1 91 ? 12.204 -7.919 -15.953 1.00 70.06 91 PHE A CA 1
ATOM 767 C C . PHE A 1 91 ? 11.519 -9.136 -15.342 1.00 70.06 91 PHE A C 1
ATOM 769 O O . PHE A 1 91 ? 10.760 -9.856 -15.981 1.00 70.06 91 PHE A O 1
ATOM 776 N N . ASN A 1 92 ? 11.913 -9.434 -14.108 1.00 83.06 92 ASN A N 1
ATOM 777 C CA . ASN A 1 92 ? 11.447 -10.589 -13.351 1.00 83.06 92 ASN A CA 1
ATOM 778 C C . ASN A 1 92 ? 10.186 -10.264 -12.540 1.00 83.06 92 ASN A C 1
ATOM 780 O O . ASN A 1 92 ? 9.825 -11.031 -11.646 1.00 83.06 92 ASN A O 1
ATOM 784 N N . PHE A 1 93 ? 9.539 -9.132 -12.820 1.00 89.19 93 PHE A N 1
ATOM 785 C CA . PHE A 1 93 ? 8.305 -8.764 -12.152 1.00 89.19 93 PHE A CA 1
ATOM 786 C C . PHE A 1 93 ? 7.112 -9.526 -12.728 1.00 89.19 93 PHE A C 1
ATOM 788 O O . PHE A 1 93 ? 7.108 -9.969 -13.878 1.00 89.19 93 PHE A O 1
ATOM 795 N N . ARG A 1 94 ? 6.091 -9.694 -11.896 1.00 92.06 94 ARG A N 1
ATOM 796 C CA . ARG A 1 94 ? 4.863 -10.423 -12.197 1.00 92.06 94 ARG A CA 1
ATOM 797 C C . ARG A 1 94 ? 3.662 -9.547 -11.884 1.00 92.06 94 ARG A C 1
ATOM 799 O O . ARG A 1 94 ? 3.710 -8.714 -10.981 1.00 92.06 94 ARG A O 1
ATOM 806 N N . VAL A 1 95 ? 2.571 -9.799 -12.598 1.00 93.38 95 VAL A N 1
ATOM 807 C CA . VAL A 1 95 ? 1.259 -9.237 -12.267 1.00 93.38 95 VAL A CA 1
ATOM 808 C C . VAL A 1 95 ? 0.920 -9.543 -10.805 1.00 93.38 95 VAL A C 1
ATOM 810 O O . VAL A 1 95 ? 1.162 -10.652 -10.324 1.00 93.38 95 VAL A O 1
ATOM 813 N N . GLY A 1 96 ? 0.394 -8.542 -10.105 1.00 90.75 96 GLY A N 1
ATOM 814 C CA . GLY A 1 96 ? 0.075 -8.590 -8.680 1.00 90.75 96 GLY A CA 1
ATOM 815 C C . GLY A 1 96 ? 1.215 -8.160 -7.752 1.00 90.75 96 GLY A C 1
ATOM 816 O O . GLY A 1 96 ? 0.994 -8.048 -6.551 1.00 90.75 96 GLY A O 1
ATOM 817 N N . GLN A 1 97 ? 2.423 -7.908 -8.268 1.00 92.00 97 GLN A N 1
ATOM 818 C CA . GLN A 1 97 ? 3.537 -7.430 -7.445 1.00 92.00 97 GLN A CA 1
ATOM 819 C C . GLN A 1 97 ? 3.558 -5.909 -7.337 1.00 92.00 97 GLN A C 1
ATOM 821 O O . GLN A 1 97 ? 3.263 -5.194 -8.296 1.00 92.00 97 GLN A O 1
ATOM 826 N N . TRP A 1 98 ? 3.973 -5.430 -6.168 1.00 92.81 98 TRP A N 1
ATOM 827 C CA . TRP A 1 98 ? 4.240 -4.020 -5.925 1.00 92.81 98 TRP A CA 1
ATOM 828 C C . TRP A 1 98 ? 5.699 -3.692 -6.235 1.00 92.81 98 TRP A C 1
ATOM 830 O O . TRP A 1 98 ? 6.604 -4.449 -5.878 1.00 92.81 98 TRP A O 1
ATOM 840 N N . ILE A 1 99 ? 5.929 -2.555 -6.887 1.00 93.62 99 ILE A N 1
ATOM 841 C CA . ILE A 1 99 ? 7.256 -2.052 -7.242 1.00 93.62 99 ILE A CA 1
ATOM 842 C C . ILE A 1 99 ? 7.444 -0.606 -6.792 1.00 93.62 99 ILE A C 1
ATOM 844 O O . ILE A 1 99 ? 6.487 0.162 -6.684 1.00 93.62 99 ILE A O 1
ATOM 848 N N . VAL A 1 100 ? 8.702 -0.231 -6.583 1.00 92.06 100 VAL A N 1
ATOM 849 C CA . VAL A 1 100 ? 9.152 1.143 -6.356 1.00 92.06 100 VAL A CA 1
ATOM 850 C C . VAL A 1 100 ? 9.941 1.593 -7.571 1.00 92.06 100 VAL A C 1
ATOM 852 O O . VAL A 1 100 ? 10.824 0.876 -8.033 1.00 92.06 100 VAL A O 1
ATOM 855 N N . THR A 1 101 ? 9.643 2.782 -8.089 1.00 90.12 101 THR A N 1
ATOM 856 C CA . THR A 1 101 ? 10.392 3.378 -9.207 1.00 90.12 101 THR A CA 1
ATOM 857 C C . THR A 1 101 ? 11.393 4.428 -8.726 1.00 90.12 101 THR A C 1
ATOM 859 O O . THR A 1 101 ? 11.365 4.856 -7.571 1.00 90.12 101 THR A O 1
ATOM 862 N N . THR A 1 102 ? 12.255 4.915 -9.624 1.00 78.44 102 THR A N 1
ATOM 863 C CA . THR A 1 102 ? 13.298 5.927 -9.354 1.00 78.44 102 THR A CA 1
ATOM 864 C C . THR A 1 102 ? 12.761 7.207 -8.692 1.00 78.44 102 THR A C 1
ATOM 866 O O . THR A 1 102 ? 13.474 7.870 -7.941 1.00 78.44 102 THR A O 1
ATOM 869 N N . GLY A 1 103 ? 11.483 7.540 -8.908 1.00 79.81 103 GLY A N 1
ATOM 870 C CA . GLY A 1 103 ? 10.792 8.660 -8.253 1.00 79.81 103 GLY A CA 1
ATOM 871 C C . GLY A 1 103 ? 10.311 8.377 -6.823 1.00 79.81 103 GLY A C 1
ATOM 872 O O . GLY A 1 103 ? 9.657 9.229 -6.226 1.00 79.81 103 GLY A O 1
ATOM 873 N N . LYS A 1 104 ? 10.601 7.189 -6.274 1.00 78.50 104 LYS A N 1
ATOM 874 C CA . LYS A 1 104 ? 10.008 6.638 -5.041 1.00 78.50 104 LYS A CA 1
ATOM 875 C C . LYS A 1 104 ? 8.480 6.555 -5.094 1.00 78.50 104 LYS A C 1
ATOM 877 O O . LYS A 1 104 ? 7.816 6.593 -4.059 1.00 78.50 104 LYS A O 1
ATOM 882 N N . CYS A 1 105 ? 7.933 6.465 -6.302 1.00 87.38 105 CYS A N 1
ATOM 883 C CA . CYS A 1 105 ? 6.527 6.176 -6.518 1.00 87.38 105 CYS A CA 1
ATOM 884 C C . CYS A 1 105 ? 6.322 4.668 -6.392 1.00 87.38 105 CYS A C 1
ATOM 886 O O . CYS A 1 105 ? 7.164 3.889 -6.844 1.00 87.38 105 CYS A O 1
ATOM 888 N N . ILE A 1 106 ? 5.213 4.284 -5.770 1.00 91.19 106 ILE A N 1
ATOM 889 C CA . ILE A 1 106 ? 4.880 2.892 -5.496 1.00 91.19 106 ILE A CA 1
ATOM 890 C C . ILE A 1 106 ? 3.697 2.508 -6.377 1.00 91.19 106 ILE A C 1
ATOM 892 O O . ILE A 1 106 ? 2.683 3.209 -6.372 1.00 91.19 106 ILE A O 1
ATOM 896 N N . TYR A 1 107 ? 3.830 1.407 -7.111 1.00 94.25 107 TYR A N 1
ATOM 897 C CA . TYR A 1 107 ? 2.811 0.936 -8.043 1.00 94.25 107 TYR A CA 1
ATOM 898 C C . TYR A 1 107 ? 2.574 -0.562 -7.910 1.00 94.25 107 TYR A C 1
ATOM 900 O O . TYR A 1 107 ? 3.507 -1.321 -7.658 1.00 94.25 107 TYR A O 1
ATOM 908 N N . LEU A 1 108 ? 1.338 -0.982 -8.146 1.00 94.25 108 LEU A N 1
ATOM 909 C CA . LEU A 1 108 ? 0.952 -2.362 -8.392 1.00 94.25 108 LEU A CA 1
ATOM 910 C C . LEU A 1 108 ? 1.076 -2.663 -9.887 1.00 94.25 108 LEU A C 1
ATOM 912 O O . LEU A 1 108 ? 0.596 -1.893 -10.715 1.00 94.25 108 LEU A O 1
ATOM 916 N N . ILE A 1 109 ? 1.661 -3.801 -10.247 1.00 95.25 109 ILE A N 1
ATOM 917 C CA . ILE A 1 109 ? 1.649 -4.287 -11.630 1.00 95.25 109 ILE A CA 1
ATOM 918 C C . ILE A 1 109 ? 0.302 -4.955 -11.898 1.00 95.25 109 ILE A C 1
ATOM 920 O O . ILE A 1 109 ? 0.062 -6.072 -11.437 1.00 95.25 109 ILE A O 1
ATOM 924 N N . ALA A 1 110 ? -0.568 -4.285 -12.648 1.00 95.62 110 ALA A N 1
ATOM 925 C CA . ALA A 1 110 ? -1.876 -4.820 -13.017 1.00 95.62 110 ALA A CA 1
ATOM 926 C C . ALA A 1 110 ? -1.811 -5.727 -14.249 1.00 95.62 110 ALA A C 1
ATOM 928 O O . ALA A 1 110 ? -2.491 -6.749 -14.292 1.00 95.62 110 ALA A O 1
ATOM 929 N N . GLU A 1 111 ? -0.974 -5.389 -15.231 1.00 96.06 111 GLU A N 1
ATOM 930 C CA . GLU A 1 111 ? -0.889 -6.131 -16.489 1.00 96.06 111 GLU A CA 1
ATOM 931 C C . GLU A 1 111 ? 0.507 -6.024 -17.111 1.00 96.06 111 GLU A C 1
ATOM 933 O O . GLU A 1 111 ? 1.206 -5.024 -16.937 1.00 96.06 111 GLU A O 1
ATOM 938 N N . ILE A 1 112 ? 0.918 -7.071 -17.830 1.00 93.31 112 ILE A N 1
ATOM 939 C CA . ILE A 1 112 ? 2.142 -7.094 -18.637 1.00 93.31 112 ILE A CA 1
ATOM 940 C C . ILE A 1 112 ? 1.764 -7.622 -20.025 1.00 93.31 112 ILE A C 1
ATOM 942 O O . ILE A 1 112 ? 1.409 -8.794 -20.160 1.00 93.31 112 ILE A O 1
ATOM 946 N N . GLU A 1 113 ? 1.879 -6.779 -21.051 1.00 91.94 113 GLU A N 1
ATOM 947 C CA . GLU A 1 113 ? 1.590 -7.125 -22.445 1.00 91.94 113 GLU A CA 1
ATOM 948 C C . GLU A 1 113 ? 2.795 -6.789 -23.338 1.00 91.94 113 GLU A C 1
ATOM 950 O O . GLU A 1 113 ? 3.058 -5.637 -23.693 1.00 91.94 113 GLU A O 1
ATOM 955 N N . GLY A 1 114 ? 3.567 -7.814 -23.707 1.00 88.69 114 GLY A N 1
ATOM 956 C CA . GLY A 1 114 ? 4.782 -7.640 -24.505 1.00 88.69 114 GLY A CA 1
ATOM 957 C C . GLY A 1 114 ? 5.833 -6.796 -23.775 1.00 88.69 114 GLY A C 1
ATOM 958 O O . GLY A 1 114 ? 6.383 -7.236 -22.768 1.00 88.69 114 GLY A O 1
ATOM 959 N N . PHE A 1 115 ? 6.120 -5.601 -24.302 1.00 88.25 115 PHE A N 1
ATOM 960 C CA . PHE A 1 115 ? 7.044 -4.628 -23.700 1.00 88.25 115 PHE A CA 1
ATOM 961 C C . PHE A 1 115 ? 6.338 -3.544 -22.882 1.00 88.25 115 PHE A C 1
ATOM 963 O O . PHE A 1 115 ? 7.010 -2.669 -22.346 1.00 88.25 115 PHE A O 1
ATOM 970 N N . ASN A 1 116 ? 5.011 -3.597 -22.768 1.00 91.38 116 ASN A N 1
ATOM 971 C CA . ASN A 1 116 ? 4.236 -2.634 -22.000 1.00 91.38 116 ASN A CA 1
ATOM 972 C C . ASN A 1 116 ? 3.823 -3.222 -20.650 1.00 91.38 116 ASN A C 1
ATOM 974 O O . ASN A 1 116 ? 3.496 -4.406 -20.535 1.00 91.38 116 ASN A O 1
ATOM 978 N N . VAL A 1 117 ? 3.819 -2.371 -19.631 1.00 94.06 117 VAL A N 1
ATOM 979 C CA . VAL A 1 117 ? 3.418 -2.697 -18.264 1.00 94.06 117 VAL A CA 1
ATOM 980 C C . VAL A 1 117 ? 2.383 -1.682 -17.816 1.00 94.06 117 VAL A C 1
ATOM 982 O O . VAL A 1 117 ? 2.654 -0.478 -17.820 1.00 94.06 117 VAL A O 1
ATOM 985 N N . THR A 1 118 ? 1.220 -2.173 -17.402 1.00 96.12 118 THR A N 1
ATOM 986 C CA . THR A 1 118 ? 0.182 -1.356 -16.774 1.00 96.12 118 THR A CA 1
ATOM 987 C C . THR A 1 118 ? 0.424 -1.340 -15.272 1.00 96.12 118 THR A C 1
ATOM 989 O O . THR A 1 118 ? 0.391 -2.375 -14.600 1.00 96.12 118 THR A O 1
ATOM 992 N N . LEU A 1 119 ? 0.690 -0.150 -14.750 1.00 95.44 119 LEU A N 1
ATOM 993 C CA . LEU A 1 119 ? 0.935 0.138 -13.348 1.00 95.44 119 LEU A CA 1
ATOM 994 C C . LEU A 1 119 ? -0.257 0.878 -12.748 1.00 95.44 119 LEU A C 1
ATOM 996 O O . LEU A 1 119 ? -0.787 1.793 -13.370 1.00 95.44 119 LEU A O 1
ATOM 1000 N N . VAL A 1 120 ? -0.636 0.521 -11.525 1.00 94.69 120 VAL A N 1
ATOM 1001 C CA . VAL A 1 120 ? -1.712 1.174 -10.772 1.00 94.69 120 VAL A CA 1
ATOM 1002 C C . VAL A 1 120 ? -1.124 1.790 -9.515 1.00 94.69 120 VAL A C 1
ATOM 1004 O O . VAL A 1 120 ? -0.436 1.107 -8.756 1.00 94.69 120 VAL A O 1
ATOM 1007 N N . ASP A 1 121 ? -1.335 3.084 -9.297 1.00 90.50 121 ASP A N 1
ATOM 1008 C CA . ASP A 1 121 ? -0.894 3.727 -8.060 1.00 90.50 121 ASP A CA 1
ATOM 1009 C C . ASP A 1 121 ? -1.800 3.355 -6.872 1.00 90.50 121 ASP A C 1
ATOM 1011 O O . ASP A 1 121 ? -2.836 2.701 -7.001 1.00 90.50 121 ASP A O 1
ATOM 1015 N N . ASN A 1 122 ? -1.425 3.782 -5.669 1.00 78.44 122 ASN A N 1
ATOM 1016 C CA . ASN A 1 122 ? -2.206 3.461 -4.477 1.00 78.44 122 ASN A CA 1
ATOM 1017 C C . ASN A 1 122 ? -3.612 4.104 -4.469 1.00 78.44 122 ASN A C 1
ATOM 1019 O O . ASN A 1 122 ? -4.482 3.627 -3.737 1.00 78.44 122 ASN A O 1
ATOM 1023 N N . ILE A 1 123 ? -3.856 5.177 -5.233 1.00 82.31 123 ILE A N 1
ATOM 1024 C CA . ILE A 1 123 ? -5.162 5.852 -5.342 1.00 82.31 123 ILE A CA 1
ATOM 1025 C C . ILE A 1 123 ? -6.027 5.306 -6.492 1.00 82.31 123 ILE A C 1
ATOM 1027 O O . ILE A 1 123 ? -7.179 5.732 -6.625 1.00 82.31 123 ILE A O 1
ATOM 1031 N N . GLY A 1 124 ? -5.514 4.331 -7.248 1.00 86.50 124 GLY A N 1
ATOM 1032 C CA . GLY A 1 124 ? -6.222 3.612 -8.303 1.00 86.50 124 GLY A CA 1
ATOM 1033 C C . GLY A 1 124 ? -6.051 4.199 -9.705 1.00 86.50 124 GLY A C 1
ATOM 1034 O O . GLY A 1 124 ? -6.804 3.823 -10.598 1.00 86.50 124 GLY A O 1
ATOM 1035 N N . ASN A 1 125 ? -5.112 5.125 -9.925 1.00 91.56 125 ASN A N 1
ATOM 1036 C CA . ASN A 1 125 ? -4.828 5.619 -11.273 1.00 91.56 125 ASN A CA 1
ATOM 1037 C C . ASN A 1 125 ? -3.951 4.629 -12.034 1.00 91.56 125 ASN A C 1
ATOM 1039 O O . ASN A 1 125 ? -2.969 4.121 -11.492 1.00 91.56 125 ASN A O 1
ATOM 1043 N N . GLU A 1 126 ? -4.270 4.433 -13.309 1.00 95.69 126 GLU A N 1
ATOM 1044 C CA . GLU A 1 126 ? -3.542 3.537 -14.203 1.00 95.69 126 GLU A CA 1
ATOM 1045 C C . GLU A 1 126 ? -2.556 4.298 -15.096 1.00 95.69 126 GLU A C 1
ATOM 1047 O O . GLU A 1 126 ? -2.837 5.393 -15.592 1.00 95.69 126 GLU A O 1
ATOM 1052 N N . TYR A 1 127 ? -1.405 3.680 -15.340 1.00 94.69 127 TYR A N 1
ATOM 1053 C CA . TYR A 1 127 ? -0.323 4.213 -16.155 1.00 94.69 127 TYR A CA 1
ATOM 1054 C C . TYR A 1 127 ? 0.285 3.097 -16.998 1.00 94.69 127 TYR A C 1
ATOM 1056 O O . TYR A 1 127 ? 0.526 2.005 -16.495 1.00 94.69 127 TYR A O 1
ATOM 1064 N N . VAL A 1 128 ? 0.596 3.378 -18.262 1.00 94.31 128 VAL A N 1
ATOM 1065 C CA . VAL A 1 128 ? 1.250 2.411 -19.152 1.00 94.31 128 VAL A CA 1
ATOM 1066 C C . VAL A 1 128 ? 2.683 2.856 -19.404 1.00 94.31 128 VAL A C 1
ATOM 1068 O O . VAL A 1 128 ? 2.917 3.980 -19.850 1.00 94.31 128 VAL A O 1
ATOM 1071 N N . PHE A 1 129 ? 3.637 1.969 -19.126 1.00 91.75 129 PHE A N 1
ATOM 1072 C CA . PHE A 1 129 ? 5.065 2.207 -19.324 1.00 91.75 129 PHE A CA 1
ATOM 1073 C C . PHE A 1 129 ? 5.687 1.129 -20.202 1.00 91.75 129 PHE A C 1
ATOM 1075 O O . PHE A 1 129 ? 5.289 -0.031 -20.146 1.00 91.75 129 PHE A O 1
ATOM 1082 N N . ASP A 1 130 ? 6.724 1.500 -20.949 1.00 90.69 130 ASP A N 1
ATOM 1083 C CA . ASP A 1 130 ? 7.625 0.520 -21.549 1.00 90.69 130 ASP A CA 1
ATOM 1084 C C . ASP A 1 130 ? 8.514 -0.101 -20.454 1.00 90.69 130 ASP A C 1
ATOM 1086 O O . ASP A 1 130 ? 9.037 0.616 -19.595 1.00 90.69 130 ASP A O 1
ATOM 1090 N N . VAL A 1 131 ? 8.720 -1.421 -20.494 1.00 87.19 131 VAL A N 1
ATOM 1091 C CA . VAL A 1 131 ? 9.567 -2.188 -19.562 1.00 87.19 131 VAL A CA 1
ATOM 1092 C C . VAL A 1 131 ? 10.956 -1.560 -19.386 1.00 87.19 131 VAL A C 1
ATOM 1094 O O . VAL A 1 131 ? 11.492 -1.549 -18.278 1.00 87.19 131 VAL A O 1
ATOM 1097 N N . SER A 1 132 ? 11.546 -1.004 -20.449 1.00 85.38 132 SER A N 1
ATOM 1098 C CA . SER A 1 132 ? 12.858 -0.345 -20.392 1.00 85.38 132 SER A CA 1
ATOM 1099 C C . SER A 1 132 ? 12.872 0.900 -19.504 1.00 85.38 132 SER A C 1
ATOM 1101 O O . SER A 1 132 ? 13.907 1.225 -18.924 1.00 85.38 132 SER A O 1
ATOM 1103 N N . SER A 1 133 ? 11.721 1.552 -19.319 1.00 87.75 133 SER A N 1
ATOM 1104 C CA . SER A 1 133 ? 11.571 2.700 -18.417 1.00 87.75 133 SER A CA 1
ATOM 1105 C C . SER A 1 133 ? 11.583 2.292 -16.939 1.00 87.75 133 SER A C 1
ATOM 1107 O O . SER A 1 133 ? 11.684 3.149 -16.065 1.00 87.75 133 SER A O 1
ATOM 1109 N N . LEU A 1 134 ? 11.494 0.991 -16.650 1.00 88.38 134 LEU A N 1
ATOM 1110 C CA . LEU A 1 134 ? 11.496 0.419 -15.303 1.00 88.38 134 LEU A CA 1
ATOM 1111 C C . LEU A 1 134 ? 12.845 -0.225 -14.946 1.00 88.38 134 LEU A C 1
ATOM 1113 O O . LEU A 1 134 ? 12.911 -1.039 -14.029 1.00 88.38 134 LEU A O 1
ATOM 1117 N N . ALA A 1 135 ? 13.926 0.131 -15.652 1.00 85.94 135 ALA A N 1
ATOM 1118 C CA . ALA A 1 135 ? 15.258 -0.446 -15.445 1.00 85.94 135 ALA A CA 1
ATOM 1119 C C . ALA A 1 135 ? 15.786 -0.289 -14.005 1.00 85.94 135 ALA A C 1
ATOM 1121 O O . ALA A 1 135 ? 16.480 -1.175 -13.512 1.00 85.94 135 ALA A O 1
ATOM 1122 N N . ASP A 1 136 ? 15.416 0.805 -13.335 1.00 85.94 136 ASP A N 1
ATOM 1123 C CA . ASP A 1 136 ? 15.809 1.113 -11.955 1.00 85.94 136 ASP A CA 1
ATOM 1124 C C . ASP A 1 136 ? 14.726 0.752 -10.923 1.00 85.94 136 ASP A C 1
ATOM 1126 O O . ASP A 1 136 ? 14.851 1.097 -9.748 1.00 85.94 136 ASP A O 1
ATOM 1130 N N . ALA A 1 137 ? 13.629 0.115 -11.345 1.00 91.38 137 ALA A N 1
ATOM 1131 C CA . ALA A 1 137 ? 12.583 -0.287 -10.418 1.00 91.38 137 ALA A CA 1
ATOM 1132 C C . ALA A 1 137 ? 13.031 -1.489 -9.572 1.00 91.38 137 ALA A C 1
ATOM 1134 O O . ALA A 1 137 ? 13.765 -2.364 -10.039 1.00 91.38 137 ALA A O 1
ATOM 1135 N N . HIS A 1 138 ? 12.539 -1.575 -8.337 1.00 90.75 138 HIS A N 1
ATOM 1136 C CA . HIS A 1 138 ? 12.718 -2.744 -7.472 1.00 90.75 138 HIS A CA 1
ATOM 1137 C C . HIS A 1 138 ? 11.388 -3.215 -6.890 1.00 90.75 138 HIS A C 1
ATOM 1139 O O . HIS A 1 138 ? 10.412 -2.469 -6.860 1.00 90.75 138 HIS A O 1
ATOM 1145 N N . LEU A 1 139 ? 11.337 -4.474 -6.447 1.00 90.44 139 LEU A N 1
ATOM 1146 C CA . LEU A 1 139 ? 10.176 -4.996 -5.725 1.00 90.44 139 LEU A CA 1
ATOM 1147 C C . LEU A 1 139 ? 10.009 -4.239 -4.412 1.00 90.44 139 LEU A C 1
ATOM 1149 O O . LEU A 1 139 ? 10.979 -4.078 -3.677 1.00 90.44 139 LEU A O 1
ATOM 1153 N N . TRP A 1 140 ? 8.782 -3.829 -4.112 1.00 89.44 140 TRP A N 1
ATOM 1154 C CA . TRP A 1 140 ? 8.448 -3.262 -2.814 1.00 89.44 140 TRP A CA 1
ATOM 1155 C C . TRP A 1 140 ? 8.837 -4.217 -1.686 1.00 89.44 140 TRP A C 1
ATOM 1157 O O . TRP A 1 140 ? 8.565 -5.417 -1.749 1.00 89.44 140 TRP A O 1
ATOM 1167 N N . THR A 1 141 ? 9.419 -3.663 -0.629 1.00 85.75 141 THR A N 1
ATOM 1168 C CA . THR A 1 141 ? 9.661 -4.366 0.625 1.00 85.75 141 THR A CA 1
ATOM 1169 C C . THR A 1 141 ? 9.206 -3.515 1.799 1.00 85.75 141 THR A C 1
ATOM 1171 O O . THR A 1 141 ? 9.084 -2.296 1.714 1.00 85.75 141 THR A O 1
ATOM 1174 N N . ILE A 1 142 ? 9.043 -4.134 2.964 1.00 80.38 142 ILE A N 1
ATOM 1175 C CA . ILE A 1 142 ? 8.708 -3.397 4.187 1.00 80.38 142 ILE A CA 1
ATOM 1176 C C . ILE A 1 142 ? 9.776 -2.369 4.608 1.00 80.38 142 ILE A C 1
ATOM 1178 O O . ILE A 1 142 ? 9.487 -1.476 5.396 1.00 80.38 142 ILE A O 1
ATOM 1182 N N . GLN A 1 143 ? 11.004 -2.458 4.083 1.00 81.06 143 GLN A N 1
ATOM 1183 C CA . GLN A 1 143 ? 12.057 -1.465 4.339 1.00 81.06 143 GLN A CA 1
ATOM 1184 C C . GLN A 1 143 ? 11.805 -0.139 3.621 1.00 81.06 143 GLN A C 1
ATOM 1186 O O . GLN A 1 143 ? 12.357 0.889 4.009 1.00 81.06 143 GLN A O 1
ATOM 1191 N N . ASP A 1 144 ? 10.980 -0.160 2.580 1.00 84.62 144 ASP A N 1
ATOM 1192 C CA . ASP A 1 144 ? 10.602 1.029 1.836 1.00 84.62 144 ASP A CA 1
ATOM 1193 C C . ASP A 1 144 ? 9.457 1.802 2.536 1.00 84.62 144 ASP A C 1
ATOM 1195 O O . ASP A 1 144 ? 9.203 2.966 2.201 1.00 84.62 144 ASP A O 1
ATOM 1199 N N . ALA A 1 145 ? 8.785 1.181 3.521 1.00 84.94 145 ALA A N 1
ATOM 1200 C CA . ALA A 1 145 ? 7.674 1.763 4.274 1.00 84.94 145 ALA A CA 1
ATOM 1201 C C . ALA A 1 145 ? 8.119 2.913 5.182 1.00 84.94 145 ALA A C 1
ATOM 1203 O O . ALA A 1 145 ? 9.189 2.897 5.796 1.00 84.94 145 ALA A O 1
ATOM 1204 N N . LYS A 1 146 ? 7.249 3.912 5.309 1.00 85.94 146 LYS A N 1
ATOM 1205 C CA . LYS A 1 146 ? 7.428 5.084 6.165 1.00 85.94 146 LYS A CA 1
ATOM 1206 C C . LYS A 1 146 ? 6.346 5.120 7.227 1.00 85.94 146 LYS A C 1
ATOM 1208 O O . LYS A 1 146 ? 5.225 4.674 7.005 1.00 85.94 146 LYS A O 1
ATOM 1213 N N . ASP A 1 147 ? 6.664 5.712 8.375 1.00 83.69 147 ASP A N 1
ATOM 1214 C CA . ASP A 1 147 ? 5.674 5.937 9.429 1.00 83.69 147 ASP A CA 1
ATOM 1215 C C . ASP A 1 147 ? 4.419 6.604 8.862 1.00 83.69 147 ASP A C 1
ATOM 1217 O O . ASP A 1 147 ? 4.520 7.599 8.139 1.00 83.69 147 ASP A O 1
ATOM 1221 N N . GLY A 1 148 ? 3.252 6.087 9.227 1.00 82.25 148 GLY A N 1
ATOM 1222 C CA . GLY A 1 148 ? 1.960 6.555 8.737 1.00 82.25 148 GLY A CA 1
ATOM 1223 C C . GLY A 1 148 ? 1.496 5.906 7.431 1.00 82.25 148 GLY A C 1
ATOM 1224 O O . GLY A 1 148 ? 0.333 6.088 7.077 1.00 82.25 148 GLY A O 1
ATOM 1225 N N . ASP A 1 149 ? 2.342 5.139 6.734 1.00 86.62 149 ASP A N 1
ATOM 1226 C CA . ASP A 1 149 ? 1.898 4.374 5.568 1.00 86.62 149 ASP A CA 1
ATOM 1227 C C . ASP A 1 149 ? 0.829 3.361 5.988 1.00 86.62 149 ASP A C 1
ATOM 1229 O O . ASP A 1 149 ? 0.968 2.666 6.995 1.00 86.62 149 ASP A O 1
ATOM 1233 N N . VAL A 1 150 ? -0.246 3.266 5.207 1.00 88.94 150 VAL A N 1
ATOM 1234 C CA . VAL A 1 150 ? -1.273 2.242 5.416 1.00 88.94 150 VAL A CA 1
ATOM 1235 C C . VAL A 1 150 ? -0.890 1.012 4.609 1.00 88.94 150 VAL A C 1
ATOM 1237 O O . VAL A 1 150 ? -0.764 1.077 3.382 1.00 88.94 150 VAL A O 1
ATOM 1240 N N . LEU A 1 151 ? -0.702 -0.100 5.303 1.00 89.94 151 LEU A N 1
ATOM 1241 C CA . LEU A 1 151 ? -0.253 -1.362 4.738 1.00 89.94 151 LEU A CA 1
ATOM 1242 C C . LEU A 1 151 ? -1.324 -2.432 4.917 1.00 89.94 151 LEU A C 1
ATOM 1244 O O . LEU A 1 151 ? -2.221 -2.316 5.753 1.00 89.94 151 LEU A O 1
ATOM 1248 N N . CYS A 1 152 ? -1.215 -3.474 4.109 1.00 89.00 152 CYS A N 1
ATOM 1249 C CA . CYS A 1 152 ? -2.049 -4.653 4.177 1.00 89.00 152 CYS A CA 1
ATOM 1250 C C . CYS A 1 152 ? -1.167 -5.886 4.358 1.00 89.00 152 CYS A C 1
ATOM 1252 O O . CYS A 1 152 ? -0.078 -5.969 3.787 1.00 89.00 152 CYS A O 1
ATOM 1254 N N . TYR A 1 153 ? -1.645 -6.814 5.178 1.00 86.06 153 TYR A N 1
ATOM 1255 C CA . TYR A 1 153 ? -1.062 -8.128 5.388 1.00 86.06 153 TYR A CA 1
ATOM 1256 C C . TYR A 1 153 ? -2.205 -9.133 5.488 1.00 86.06 153 TYR A C 1
ATOM 1258 O O . TYR A 1 153 ? -2.988 -9.100 6.437 1.00 86.06 153 TYR A O 1
ATOM 1266 N N . LYS A 1 154 ? -2.312 -10.027 4.499 1.00 83.69 154 LYS A N 1
ATOM 1267 C CA . LYS A 1 154 ? -3.448 -10.955 4.366 1.00 83.69 154 LYS A CA 1
ATOM 1268 C C . LYS A 1 154 ? -4.779 -10.186 4.353 1.00 83.69 154 LYS A C 1
ATOM 1270 O O . LYS A 1 154 ? -4.992 -9.368 3.467 1.00 83.69 154 LYS A O 1
ATOM 1275 N N . ASP A 1 155 ? -5.646 -10.431 5.330 1.00 82.12 155 ASP A N 1
ATOM 1276 C CA . ASP A 1 155 ? -6.955 -9.781 5.458 1.00 82.12 155 ASP A CA 1
ATOM 1277 C C . ASP A 1 155 ? -6.923 -8.572 6.416 1.00 82.12 155 ASP A C 1
ATOM 1279 O O . ASP A 1 155 ? -7.963 -7.991 6.729 1.00 82.12 155 ASP A O 1
ATOM 1283 N N . GLU A 1 156 ? -5.740 -8.204 6.914 1.00 85.50 156 GLU A N 1
ATOM 1284 C CA . GLU A 1 156 ? -5.551 -7.145 7.900 1.00 85.50 156 GLU A CA 1
ATOM 1285 C C . GLU A 1 156 ? -5.012 -5.873 7.242 1.00 85.50 156 GLU A C 1
ATOM 1287 O O . GLU A 1 156 ? -4.184 -5.919 6.327 1.00 85.50 156 GLU A O 1
ATOM 1292 N N . ILE A 1 157 ? -5.474 -4.718 7.723 1.00 88.31 157 ILE A N 1
ATOM 1293 C CA . ILE A 1 157 ? -5.070 -3.396 7.227 1.00 88.31 157 ILE A CA 1
ATOM 1294 C C . ILE A 1 157 ? -4.645 -2.556 8.427 1.00 88.31 157 ILE A C 1
ATOM 1296 O O . ILE A 1 157 ? -5.387 -2.465 9.406 1.00 88.31 157 ILE A O 1
ATOM 1300 N N . PHE A 1 158 ? -3.468 -1.937 8.370 1.00 87.38 158 PHE A N 1
ATOM 1301 C CA . PHE A 1 158 ? -2.882 -1.253 9.523 1.00 87.38 158 PHE A CA 1
ATOM 1302 C C . PHE A 1 158 ? -2.053 -0.025 9.142 1.00 87.38 158 PHE A C 1
ATOM 1304 O O . PHE A 1 158 ? -1.600 0.116 8.008 1.00 87.38 158 PHE A O 1
ATOM 1311 N N . ILE A 1 159 ? -1.837 0.864 10.115 1.00 86.12 159 ILE A N 1
ATOM 1312 C CA . ILE A 1 159 ? -0.975 2.045 9.972 1.00 86.12 159 ILE A CA 1
ATOM 1313 C C . ILE A 1 159 ? 0.424 1.712 10.486 1.00 86.12 159 ILE A C 1
ATOM 1315 O O . ILE A 1 159 ? 0.618 1.443 11.676 1.00 86.12 159 ILE A O 1
ATOM 1319 N N . TYR A 1 160 ? 1.403 1.763 9.589 1.00 85.38 160 TYR A N 1
ATOM 1320 C CA . TYR A 1 160 ? 2.792 1.445 9.869 1.00 85.38 160 TYR A CA 1
ATOM 1321 C C . TYR A 1 160 ? 3.430 2.445 10.841 1.00 85.38 160 TYR A C 1
ATOM 1323 O O . TYR A 1 160 ? 3.320 3.662 10.672 1.00 85.38 160 TYR A O 1
ATOM 1331 N N . LYS A 1 161 ? 4.154 1.926 11.837 1.00 80.75 161 LYS A N 1
ATOM 1332 C CA . LYS A 1 161 ? 5.050 2.698 12.696 1.00 80.75 161 LYS A CA 1
ATOM 1333 C C . LYS A 1 161 ? 6.352 1.947 12.893 1.00 80.75 161 LYS A C 1
ATOM 1335 O O . LYS A 1 161 ? 6.387 0.795 13.315 1.00 80.75 161 LYS A O 1
ATOM 1340 N N . HIS A 1 162 ? 7.450 2.638 12.679 1.00 71.38 162 HIS A N 1
ATOM 1341 C CA . HIS A 1 162 ? 8.760 2.125 12.991 1.00 71.38 162 HIS A CA 1
ATOM 1342 C C . HIS A 1 162 ? 9.177 2.574 14.400 1.00 71.38 162 HIS A C 1
ATOM 1344 O O . HIS A 1 162 ? 9.491 3.742 14.622 1.00 71.38 162 HIS A O 1
ATOM 1350 N N . ASP A 1 163 ? 9.180 1.665 15.383 1.00 67.25 163 ASP A N 1
ATOM 1351 C CA . ASP A 1 163 ? 9.728 1.956 16.716 1.00 67.25 163 ASP A CA 1
ATOM 1352 C C . ASP A 1 163 ? 11.145 1.384 16.865 1.00 67.25 163 ASP A C 1
ATOM 1354 O O . ASP A 1 163 ? 11.353 0.195 17.098 1.00 67.25 163 ASP A O 1
ATOM 1358 N N . ILE A 1 164 ? 12.143 2.258 16.719 1.00 50.59 164 ILE A N 1
ATOM 1359 C CA . ILE A 1 164 ? 13.567 1.904 16.809 1.00 50.59 164 ILE A CA 1
ATOM 1360 C C . ILE A 1 164 ? 14.012 1.728 18.274 1.00 50.59 164 ILE A C 1
ATOM 1362 O O . ILE A 1 164 ? 15.025 1.082 18.539 1.00 50.59 164 ILE A O 1
ATOM 1366 N N . LYS A 1 165 ? 13.289 2.282 19.261 1.00 47.78 165 LYS A N 1
ATOM 1367 C CA . LYS A 1 165 ? 13.851 2.493 20.611 1.00 47.78 165 LYS A CA 1
ATOM 1368 C C . LYS A 1 165 ? 14.067 1.225 21.441 1.00 47.78 165 LYS A C 1
ATOM 1370 O O . LYS A 1 165 ? 14.815 1.296 22.411 1.00 47.78 165 LYS A O 1
ATOM 1375 N N . ASN A 1 166 ? 13.490 0.089 21.050 1.00 43.34 166 ASN A N 1
ATOM 1376 C CA . ASN A 1 166 ? 13.656 -1.190 21.751 1.00 43.34 166 ASN A CA 1
ATOM 1377 C C . ASN A 1 166 ? 14.326 -2.291 20.917 1.00 43.34 166 ASN A C 1
ATOM 1379 O O . ASN A 1 166 ? 14.465 -3.398 21.419 1.00 43.34 166 ASN A O 1
ATOM 1383 N N . CYS A 1 167 ? 14.775 -2.020 19.688 1.00 41.41 167 CYS A N 1
ATOM 1384 C CA . CYS A 1 167 ? 15.507 -3.019 18.910 1.00 41.41 167 CYS A CA 1
ATOM 1385 C C . CYS A 1 167 ? 16.986 -2.989 19.303 1.00 41.41 167 CYS A C 1
ATOM 1387 O O . CYS A 1 167 ? 17.770 -2.197 18.778 1.00 41.41 167 CYS A O 1
ATOM 1389 N N . THR A 1 168 ? 17.394 -3.849 20.236 1.00 41.91 168 THR A N 1
ATOM 1390 C CA . THR A 1 168 ? 18.829 -4.089 20.431 1.00 41.91 168 THR A CA 1
ATOM 1391 C C . THR A 1 168 ? 19.381 -4.816 19.201 1.00 41.91 168 THR A C 1
ATOM 1393 O O . THR A 1 168 ? 18.700 -5.652 18.617 1.00 41.91 168 THR A O 1
ATOM 1396 N N . GLU A 1 169 ? 20.620 -4.536 18.777 1.00 44.03 169 GLU A N 1
ATOM 1397 C CA . GLU A 1 169 ? 21.218 -5.092 17.541 1.00 44.03 169 GLU A CA 1
ATOM 1398 C C . GLU A 1 169 ? 21.178 -6.637 17.441 1.00 44.03 169 GLU A C 1
ATOM 1400 O O . GLU A 1 169 ? 21.326 -7.188 16.351 1.00 44.03 169 GLU A O 1
ATOM 1405 N N . LYS A 1 170 ? 20.932 -7.352 18.550 1.00 42.16 170 LYS A N 1
ATOM 1406 C CA . LYS A 1 170 ? 20.741 -8.813 18.591 1.00 42.16 170 LYS A CA 1
ATOM 1407 C C . LYS A 1 170 ? 19.318 -9.291 18.256 1.00 42.16 170 LYS A C 1
ATOM 1409 O O . LYS A 1 170 ? 19.152 -10.468 17.956 1.00 42.16 170 LYS A O 1
ATOM 1414 N N . GLU A 1 171 ? 18.324 -8.409 18.254 1.00 43.16 171 GLU A N 1
ATOM 1415 C CA . GLU A 1 171 ? 16.923 -8.674 17.873 1.00 43.16 171 GLU A CA 1
ATOM 1416 C C . GLU A 1 171 ? 16.642 -8.359 16.397 1.00 43.16 171 GLU A C 1
ATOM 1418 O O . GLU A 1 171 ? 15.519 -8.483 15.921 1.00 43.16 171 GLU A O 1
ATOM 1423 N N . THR A 1 172 ? 17.681 -8.054 15.619 1.00 43.59 172 THR A N 1
ATOM 1424 C CA . THR A 1 172 ? 17.625 -7.882 14.155 1.00 43.59 172 THR A CA 1
ATOM 1425 C C . THR A 1 172 ? 17.227 -9.155 13.388 1.00 43.59 172 THR A C 1
ATOM 1427 O O . THR A 1 172 ? 17.086 -9.121 12.168 1.00 43.59 172 THR A O 1
ATOM 1430 N N . SER A 1 173 ? 16.982 -10.266 14.092 1.00 44.38 173 SER A N 1
ATOM 1431 C CA . SER A 1 173 ? 16.373 -11.491 13.554 1.00 44.38 173 SER A CA 1
ATOM 1432 C C . SER A 1 173 ? 14.874 -11.644 13.873 1.00 44.38 173 SER A C 1
ATOM 1434 O O . SER A 1 173 ? 14.233 -12.515 13.294 1.00 44.38 173 SER A O 1
ATOM 1436 N N . PHE A 1 174 ? 14.286 -10.790 14.720 1.00 42.78 174 PHE A N 1
ATOM 1437 C CA . PHE A 1 174 ? 12.868 -10.835 15.099 1.00 42.78 174 PHE A CA 1
ATOM 1438 C C . PHE A 1 174 ? 12.293 -9.417 15.175 1.00 42.78 174 PHE A C 1
ATOM 1440 O O . PHE A 1 174 ? 12.189 -8.813 16.239 1.00 42.78 174 PHE A O 1
ATOM 1447 N N . GLY A 1 175 ? 11.935 -8.881 14.006 1.00 46.00 175 GLY A N 1
ATOM 1448 C CA . GLY A 1 175 ? 11.356 -7.550 13.853 1.00 46.00 175 GLY A CA 1
ATOM 1449 C C . GLY A 1 175 ? 9.983 -7.448 14.513 1.00 46.00 175 GLY A C 1
ATOM 1450 O O . GLY A 1 175 ? 8.977 -7.850 13.931 1.00 46.00 175 GLY A O 1
ATOM 1451 N N . GLY A 1 176 ? 9.940 -6.898 15.724 1.00 53.28 176 GLY A N 1
ATOM 1452 C CA . GLY A 1 176 ? 8.710 -6.354 16.284 1.00 53.28 176 GLY A CA 1
ATOM 1453 C C . GLY A 1 176 ? 8.368 -5.078 15.525 1.00 53.28 176 GLY A C 1
ATOM 1454 O O . GLY A 1 176 ? 9.033 -4.061 15.702 1.00 53.28 176 GLY A O 1
ATOM 1455 N N . MET A 1 177 ? 7.365 -5.137 14.653 1.00 58.16 177 MET A N 1
ATOM 1456 C CA . MET A 1 177 ? 6.762 -3.923 14.119 1.00 58.16 177 MET A CA 1
ATOM 1457 C C . MET A 1 177 ? 5.645 -3.511 15.072 1.00 58.16 177 MET A C 1
ATOM 1459 O O . MET A 1 177 ? 4.808 -4.326 15.471 1.00 58.16 177 MET A O 1
ATOM 1463 N N . VAL A 1 178 ? 5.661 -2.247 15.475 1.00 58.72 1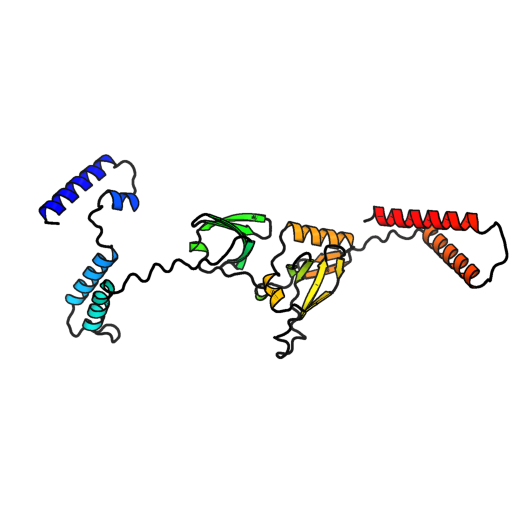78 VAL A N 1
ATOM 1464 C CA . VAL A 1 178 ? 4.582 -1.654 16.262 1.00 58.72 178 VAL A CA 1
ATOM 1465 C C . VAL A 1 178 ? 3.656 -0.975 15.268 1.00 58.72 178 VAL A C 1
ATOM 1467 O O . VAL A 1 178 ? 4.127 -0.287 14.375 1.00 58.72 178 VAL A O 1
ATOM 1470 N N . TYR A 1 179 ? 2.348 -1.146 15.388 1.00 69.56 179 TYR A N 1
ATOM 1471 C CA . TYR A 1 179 ? 1.392 -0.389 14.587 1.00 69.56 179 TYR A CA 1
ATOM 1472 C C . TYR A 1 179 ? 0.452 0.338 15.532 1.00 69.56 179 TYR A C 1
ATOM 1474 O O . TYR A 1 179 ? 0.005 -0.219 16.533 1.00 69.56 179 TYR A O 1
ATOM 1482 N N . TYR A 1 180 ? 0.136 1.591 15.221 1.00 66.88 180 TYR A N 1
ATOM 1483 C CA . TYR A 1 180 ? -0.768 2.373 16.067 1.00 66.88 180 TYR A CA 1
ATOM 1484 C C . TYR A 1 180 ? -2.225 1.895 15.959 1.00 66.88 180 TYR A C 1
ATOM 1486 O O . TYR A 1 180 ? -3.026 2.101 16.869 1.00 66.88 180 TYR A O 1
ATOM 1494 N N . CYS A 1 181 ? -2.594 1.289 14.828 1.00 74.19 181 CYS A N 1
ATOM 1495 C CA . CYS A 1 181 ? -3.981 1.011 14.471 1.00 74.19 181 CYS A CA 1
ATOM 1496 C C . CYS A 1 181 ? -4.070 -0.125 13.446 1.00 74.19 181 CYS A C 1
ATOM 1498 O O . CYS A 1 181 ? -3.276 -0.155 12.503 1.00 74.19 181 CYS A O 1
ATOM 1500 N N . CYS A 1 182 ? -5.030 -1.036 13.631 1.00 83.12 182 CYS A N 1
ATOM 1501 C CA . CYS A 1 182 ? -5.290 -2.173 12.750 1.00 83.12 182 CYS A CA 1
ATOM 1502 C C . CYS A 1 182 ? -6.794 -2.504 12.678 1.00 83.12 182 CYS A C 1
ATOM 1504 O O . CYS A 1 182 ? -7.524 -2.377 13.666 1.00 83.12 182 CYS A O 1
ATOM 1506 N N . TYR A 1 183 ? -7.247 -2.970 11.514 1.00 77.25 183 TYR A N 1
ATOM 1507 C CA . TYR A 1 183 ? -8.533 -3.631 11.315 1.00 77.25 183 TYR A CA 1
ATOM 1508 C C . TYR A 1 183 ? -8.306 -5.071 10.837 1.00 77.25 183 TYR A C 1
ATOM 1510 O O . TYR A 1 183 ? -7.723 -5.282 9.776 1.00 77.25 183 TYR A O 1
ATOM 1518 N N . ASP A 1 184 ? -8.791 -6.051 11.607 1.00 79.31 184 ASP A N 1
ATOM 1519 C CA . ASP A 1 184 ? -8.590 -7.494 11.361 1.00 79.31 184 ASP A CA 1
ATOM 1520 C C . ASP A 1 184 ? -9.703 -8.145 10.506 1.00 79.31 184 ASP A C 1
ATOM 1522 O O . ASP A 1 184 ? -9.913 -9.360 10.535 1.00 79.31 184 ASP A O 1
ATOM 1526 N N . GLY A 1 185 ? -10.504 -7.325 9.816 1.00 77.75 185 GLY A N 1
ATOM 1527 C CA . GLY A 1 185 ? -11.700 -7.763 9.090 1.00 77.75 185 GLY A CA 1
ATOM 1528 C C . GLY A 1 185 ? -12.945 -7.952 9.968 1.00 77.75 185 GLY A C 1
ATOM 1529 O O . GLY A 1 185 ? -14.046 -8.123 9.445 1.00 77.75 185 GLY A O 1
ATOM 1530 N N . LYS A 1 186 ? -12.817 -7.909 11.302 1.00 77.00 186 LYS A N 1
ATOM 1531 C CA . LYS A 1 186 ? -13.944 -8.070 12.240 1.00 77.00 186 LYS A CA 1
ATOM 1532 C C . LYS A 1 186 ? -14.072 -6.913 13.213 1.00 77.00 186 LYS A C 1
ATOM 1534 O O . LYS A 1 186 ? -15.191 -6.521 13.540 1.00 77.00 186 LYS A O 1
ATOM 1539 N N . ARG A 1 187 ? -12.956 -6.378 13.696 1.00 76.31 187 ARG A N 1
ATOM 1540 C CA . ARG A 1 187 ? -12.926 -5.343 14.729 1.00 76.31 187 ARG A CA 1
ATOM 1541 C C . ARG A 1 187 ? -11.765 -4.382 14.536 1.00 76.31 187 ARG A C 1
ATOM 1543 O O . ARG A 1 187 ? -10.742 -4.704 13.940 1.00 76.31 187 ARG A O 1
ATOM 1550 N N . PHE A 1 188 ? -11.957 -3.197 15.094 1.00 76.50 188 PHE A N 1
ATOM 1551 C CA . PHE A 1 188 ? -10.941 -2.168 15.205 1.00 76.50 188 PHE A CA 1
ATOM 1552 C C . PHE A 1 188 ? -10.058 -2.411 16.436 1.00 76.50 188 PHE A C 1
ATOM 1554 O O . PHE A 1 188 ? -10.576 -2.746 17.505 1.00 76.50 188 PHE A O 1
ATOM 1561 N N . ILE A 1 189 ? -8.740 -2.262 16.286 1.00 78.50 189 ILE A N 1
ATOM 1562 C CA . ILE A 1 189 ? -7.748 -2.480 17.346 1.00 78.50 189 ILE A CA 1
ATOM 1563 C C . ILE A 1 189 ? -6.771 -1.300 17.372 1.00 78.50 189 ILE A C 1
ATOM 1565 O O . ILE A 1 189 ? -6.146 -0.977 16.361 1.00 78.50 189 ILE A O 1
ATOM 1569 N N . THR A 1 190 ? -6.610 -0.689 18.544 1.00 72.62 190 THR A N 1
ATOM 1570 C CA . THR A 1 190 ? -5.612 0.355 18.821 1.00 72.62 190 THR A CA 1
ATOM 1571 C C . THR A 1 190 ? -4.380 -0.253 19.490 1.00 72.62 190 THR A C 1
ATOM 1573 O O . THR A 1 190 ? -4.539 -1.139 20.330 1.00 72.62 190 THR A O 1
ATOM 1576 N N . ASP A 1 191 ? -3.184 0.237 19.159 1.00 66.62 191 ASP A N 1
ATOM 1577 C CA . ASP A 1 191 ? -1.899 -0.183 19.747 1.00 66.62 191 ASP A CA 1
ATOM 1578 C C . ASP A 1 191 ? -1.681 -1.708 19.743 1.00 66.62 191 ASP A C 1
ATOM 1580 O O . ASP A 1 191 ? -1.630 -2.372 20.781 1.00 66.62 191 ASP A O 1
ATOM 1584 N N . SER A 1 192 ? -1.533 -2.273 18.541 1.00 64.75 192 SER A N 1
ATOM 1585 C CA . SER A 1 192 ? -1.216 -3.692 18.352 1.00 64.75 192 SER A CA 1
ATOM 1586 C C . SER A 1 192 ? 0.239 -3.876 17.921 1.00 64.75 192 SER A C 1
ATOM 1588 O O . SER A 1 192 ? 0.783 -3.095 17.138 1.00 64.75 192 SER A O 1
ATOM 1590 N N . MET A 1 193 ? 0.873 -4.939 18.411 1.00 66.31 193 MET A N 1
ATOM 1591 C CA . MET A 1 193 ? 2.224 -5.327 18.011 1.00 66.31 193 MET A CA 1
ATOM 1592 C C . MET A 1 193 ? 2.165 -6.654 17.262 1.00 66.31 193 MET A C 1
ATOM 1594 O O . MET A 1 193 ? 1.701 -7.655 17.813 1.00 66.31 193 MET A O 1
ATOM 1598 N N . TYR A 1 194 ? 2.688 -6.671 16.036 1.00 64.25 194 TYR A N 1
ATOM 1599 C CA . TYR A 1 194 ? 2.898 -7.905 15.287 1.00 64.25 194 TYR A CA 1
ATOM 1600 C C . TYR A 1 194 ? 4.367 -8.303 15.348 1.00 64.25 194 TYR A C 1
ATOM 1602 O O . TYR A 1 194 ? 5.272 -7.517 15.060 1.00 64.25 194 TYR A O 1
ATOM 1610 N N . SER A 1 195 ? 4.601 -9.565 15.699 1.00 62.34 195 SER A N 1
ATOM 1611 C CA . SER A 1 195 ? 5.877 -10.210 15.425 1.00 62.34 195 SER A CA 1
ATOM 1612 C C . SER A 1 195 ? 5.765 -10.865 14.058 1.00 62.34 195 SER A C 1
ATOM 1614 O O . SER A 1 195 ? 5.035 -11.842 13.895 1.00 62.34 195 SER A O 1
ATOM 1616 N N . LEU A 1 196 ? 6.445 -10.292 13.071 1.00 62.75 196 LEU A N 1
ATOM 1617 C CA . LEU A 1 196 ? 6.491 -10.852 11.728 1.00 62.75 196 LEU A CA 1
ATOM 1618 C C . LEU A 1 196 ? 7.653 -11.828 11.634 1.00 62.75 196 LEU A C 1
ATOM 1620 O O . LEU A 1 196 ? 8.787 -11.519 12.014 1.00 62.75 196 LEU A O 1
ATOM 1624 N N . THR A 1 197 ? 7.382 -13.010 11.098 1.00 65.00 197 THR A N 1
ATOM 1625 C CA . THR A 1 197 ? 8.439 -13.936 10.707 1.00 65.00 197 THR A CA 1
ATOM 1626 C C . THR A 1 197 ? 9.036 -13.498 9.369 1.00 65.00 197 THR A C 1
ATOM 1628 O O . THR A 1 197 ? 8.438 -12.719 8.628 1.00 65.00 197 THR A O 1
ATOM 1631 N N . GLU A 1 198 ? 10.216 -14.008 9.004 1.00 61.81 198 GLU A N 1
ATOM 1632 C CA . GLU A 1 198 ? 10.791 -13.725 7.677 1.00 61.81 198 GLU A CA 1
ATOM 1633 C C . GLU A 1 198 ? 9.860 -14.104 6.522 1.00 61.81 198 GLU A C 1
ATOM 1635 O O . GLU A 1 198 ? 9.906 -13.457 5.484 1.00 61.81 198 GLU A O 1
ATOM 1640 N N . LYS A 1 199 ? 8.991 -15.103 6.720 1.00 63.91 199 LYS A N 1
ATOM 1641 C CA . LYS A 1 199 ? 8.019 -15.543 5.714 1.00 63.91 199 LYS A CA 1
ATOM 1642 C C . LYS A 1 199 ? 6.882 -14.550 5.499 1.00 63.91 199 LYS A C 1
ATOM 1644 O O . LYS A 1 199 ? 6.255 -14.591 4.453 1.00 63.91 199 LYS A O 1
ATOM 1649 N N . ASP A 1 200 ? 6.620 -13.685 6.473 1.00 67.50 200 ASP A N 1
ATOM 1650 C CA . ASP A 1 200 ? 5.503 -12.743 6.424 1.00 67.50 200 ASP A CA 1
ATOM 1651 C C . ASP A 1 200 ? 5.862 -11.452 5.678 1.00 67.50 200 ASP A C 1
ATOM 1653 O O . ASP A 1 200 ? 4.977 -10.685 5.320 1.00 67.50 200 ASP A O 1
ATOM 1657 N N . LYS A 1 201 ? 7.155 -11.208 5.420 1.00 65.44 201 LYS A N 1
ATOM 1658 C CA . LYS A 1 201 ? 7.645 -9.982 4.769 1.00 65.44 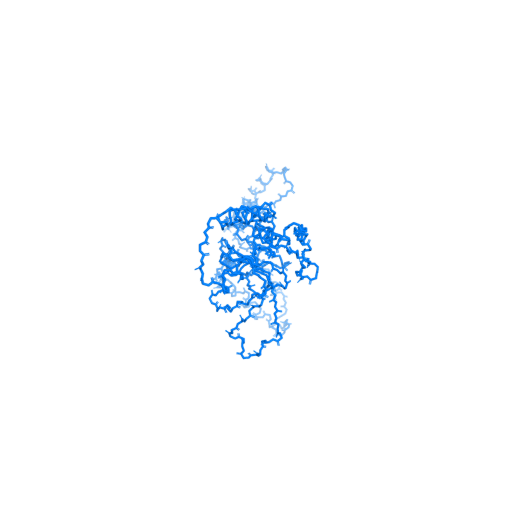201 LYS A CA 1
ATOM 1659 C C . LYS A 1 201 ? 7.164 -9.835 3.326 1.00 65.44 201 LYS A C 1
ATOM 1661 O O . LYS A 1 201 ? 6.989 -8.707 2.879 1.00 65.44 201 LYS A O 1
ATOM 1666 N N . ASP A 1 202 ? 6.954 -10.953 2.637 1.00 67.06 202 ASP A N 1
ATOM 1667 C CA . ASP A 1 202 ? 6.536 -10.975 1.231 1.00 67.06 202 ASP A CA 1
ATOM 1668 C C . ASP A 1 202 ? 5.022 -10.746 1.066 1.00 67.06 202 ASP A C 1
ATOM 1670 O O . ASP A 1 202 ? 4.571 -10.365 -0.012 1.00 67.06 202 ASP A O 1
ATOM 1674 N N . ASP A 1 203 ? 4.248 -10.932 2.141 1.00 80.69 203 ASP A N 1
ATOM 1675 C CA . ASP A 1 203 ? 2.790 -10.754 2.164 1.00 80.69 203 ASP A CA 1
ATOM 1676 C C . ASP A 1 203 ? 2.377 -9.340 2.614 1.00 80.69 203 ASP A C 1
ATOM 1678 O O . ASP A 1 203 ? 1.186 -9.030 2.654 1.00 80.69 203 ASP A O 1
ATOM 1682 N N . ILE A 1 204 ? 3.339 -8.482 2.979 1.00 86.25 204 ILE A N 1
ATOM 1683 C CA . ILE A 1 204 ? 3.073 -7.096 3.371 1.00 86.25 204 ILE A CA 1
ATOM 1684 C C . ILE A 1 204 ? 3.249 -6.185 2.171 1.00 86.25 204 ILE A C 1
ATOM 1686 O O . ILE A 1 204 ? 4.321 -6.108 1.568 1.00 86.25 204 ILE A O 1
ATOM 1690 N N . HIS A 1 205 ? 2.218 -5.409 1.878 1.00 89.44 205 HIS A N 1
ATOM 1691 C CA . HIS A 1 205 ? 2.238 -4.478 0.765 1.00 89.44 205 HIS A CA 1
ATOM 1692 C C . HIS A 1 205 ? 1.453 -3.201 1.081 1.00 89.44 205 HIS A C 1
ATOM 1694 O O . HIS A 1 205 ? 0.712 -3.152 2.065 1.00 89.44 205 HIS A O 1
ATOM 1700 N N . PRO A 1 206 ? 1.600 -2.138 0.274 1.00 90.94 206 PRO A N 1
ATOM 1701 C CA . PRO A 1 206 ? 0.775 -0.949 0.410 1.00 90.94 206 PRO A CA 1
ATOM 1702 C C . PRO A 1 206 ? -0.709 -1.308 0.298 1.00 90.94 206 PRO A C 1
ATOM 1704 O O . PRO A 1 206 ? -1.101 -2.145 -0.521 1.00 90.94 206 PRO A O 1
ATOM 1707 N N . ALA A 1 207 ? -1.541 -0.679 1.125 1.00 89.62 207 ALA A N 1
ATOM 1708 C CA . ALA A 1 207 ? -2.984 -0.831 1.027 1.00 89.62 207 ALA A CA 1
ATOM 1709 C C . ALA A 1 207 ? -3.518 -0.103 -0.219 1.00 89.62 207 ALA A C 1
ATOM 1711 O O . ALA A 1 207 ? -3.092 1.015 -0.534 1.00 89.62 207 ALA A O 1
ATOM 1712 N N . THR A 1 208 ? -4.481 -0.720 -0.910 1.00 88.25 208 THR A N 1
ATOM 1713 C CA . THR A 1 208 ? -5.217 -0.061 -1.999 1.00 88.25 208 THR A CA 1
ATOM 1714 C C . THR A 1 208 ? -6.083 1.073 -1.450 1.00 88.25 208 THR A C 1
ATOM 1716 O O . THR A 1 208 ? -6.284 1.207 -0.238 1.00 88.25 208 THR A O 1
ATOM 1719 N N . ARG A 1 209 ? -6.628 1.907 -2.335 1.00 86.81 209 ARG A N 1
ATOM 1720 C CA . ARG A 1 209 ? -7.567 2.964 -1.952 1.00 86.81 209 ARG A CA 1
ATOM 1721 C C . ARG A 1 209 ? -8.766 2.420 -1.178 1.00 86.81 209 ARG A C 1
ATOM 1723 O O . ARG A 1 209 ? -9.082 2.951 -0.123 1.00 86.81 209 ARG A O 1
ATOM 1730 N N . GLU A 1 210 ? -9.375 1.342 -1.657 1.00 87.56 210 GLU A N 1
ATOM 1731 C CA . GLU A 1 210 ? -10.559 0.735 -1.045 1.00 87.56 210 GLU A CA 1
ATOM 1732 C C . GLU A 1 210 ? -10.257 0.240 0.372 1.00 87.56 210 GLU A C 1
ATOM 1734 O O . GLU A 1 210 ? -11.051 0.444 1.288 1.00 87.56 210 GLU A O 1
ATOM 1739 N N . LEU A 1 211 ? -9.081 -0.365 0.570 1.00 87.25 211 LEU A N 1
ATOM 1740 C CA . LEU A 1 211 ? -8.627 -0.833 1.880 1.00 87.25 211 LEU A CA 1
ATOM 1741 C C . LEU A 1 211 ? -8.363 0.336 2.842 1.00 87.25 211 LEU A C 1
ATOM 1743 O O . LEU A 1 211 ? -8.713 0.265 4.020 1.00 87.25 211 LEU A O 1
ATOM 1747 N N . ARG A 1 212 ? -7.797 1.442 2.349 1.00 88.94 212 ARG A N 1
ATOM 1748 C CA . ARG A 1 212 ? -7.598 2.661 3.151 1.00 88.94 212 ARG A CA 1
ATOM 1749 C C . ARG A 1 212 ? -8.919 3.304 3.551 1.00 88.94 212 ARG A C 1
ATOM 1751 O O . ARG A 1 212 ? -9.115 3.609 4.724 1.00 88.94 212 ARG A O 1
ATOM 1758 N N . ASP A 1 213 ? -9.833 3.453 2.599 1.00 88.50 213 ASP A N 1
ATOM 1759 C CA . ASP A 1 213 ? -11.160 4.022 2.835 1.00 88.50 213 ASP A CA 1
ATOM 1760 C C . ASP A 1 213 ? -11.956 3.159 3.832 1.00 88.50 213 ASP A C 1
ATOM 1762 O O . ASP A 1 213 ? -12.622 3.690 4.729 1.00 88.50 213 ASP A O 1
ATOM 1766 N N . LEU A 1 214 ? -11.827 1.829 3.744 1.00 88.62 214 LEU A N 1
ATOM 1767 C CA . LEU A 1 214 ? -12.380 0.896 4.726 1.00 88.62 214 LEU A CA 1
ATOM 1768 C C . LEU A 1 214 ? -11.791 1.139 6.120 1.00 88.62 214 LEU A C 1
ATOM 1770 O O . LEU A 1 214 ? -12.553 1.289 7.076 1.00 88.62 214 LEU A O 1
ATOM 1774 N N . LEU A 1 215 ? -10.462 1.216 6.244 1.00 88.06 215 LEU A N 1
ATOM 1775 C CA . LEU A 1 215 ? -9.806 1.467 7.528 1.00 88.06 215 LEU A CA 1
ATOM 1776 C C . LEU A 1 215 ? -10.284 2.786 8.150 1.00 88.06 215 LEU A C 1
ATOM 1778 O O . LEU A 1 215 ? -10.678 2.798 9.314 1.00 88.06 215 LEU A O 1
ATOM 1782 N N . TYR A 1 216 ? -10.318 3.876 7.382 1.00 88.75 216 TYR A N 1
ATOM 1783 C CA . TYR A 1 216 ? -10.775 5.179 7.876 1.00 88.75 216 TYR A CA 1
ATOM 1784 C C . TYR A 1 216 ? -12.248 5.178 8.282 1.00 88.75 216 TYR A C 1
ATOM 1786 O O . TYR A 1 216 ? -12.610 5.776 9.296 1.00 88.75 216 TYR A O 1
ATOM 1794 N N . THR A 1 217 ? -13.094 4.462 7.543 1.00 87.88 217 THR A N 1
ATOM 1795 C CA . THR A 1 217 ? -14.498 4.273 7.922 1.00 87.88 217 THR A CA 1
ATOM 1796 C C . THR A 1 217 ? -14.598 3.553 9.267 1.00 87.88 217 THR A C 1
ATOM 1798 O O . THR A 1 217 ? -15.294 4.024 10.164 1.00 87.88 217 THR A O 1
ATOM 1801 N N . LYS A 1 218 ? -13.839 2.465 9.457 1.00 86.06 218 LYS A N 1
ATOM 1802 C CA . LYS A 1 218 ? -13.828 1.703 10.716 1.00 86.06 218 LYS A CA 1
ATOM 1803 C C . LYS A 1 218 ? -13.232 2.470 11.891 1.00 86.06 218 LYS A C 1
ATOM 1805 O O . LYS A 1 218 ? -13.740 2.349 13.002 1.00 86.06 218 LYS A O 1
ATOM 1810 N N . MET A 1 219 ? -12.220 3.300 11.652 1.00 85.44 219 MET A N 1
ATOM 1811 C CA . MET A 1 219 ? -11.700 4.240 12.649 1.00 85.44 219 MET A CA 1
ATOM 1812 C C . MET A 1 219 ? -12.791 5.202 13.119 1.00 85.44 219 MET A C 1
ATOM 1814 O O . MET A 1 219 ? -13.005 5.355 14.321 1.00 85.44 219 MET A O 1
ATOM 1818 N N . LYS A 1 220 ? -13.529 5.791 12.175 1.00 86.88 220 LYS A N 1
ATOM 1819 C CA . LYS A 1 220 ? -14.596 6.745 12.474 1.00 86.88 220 LYS A CA 1
ATOM 1820 C C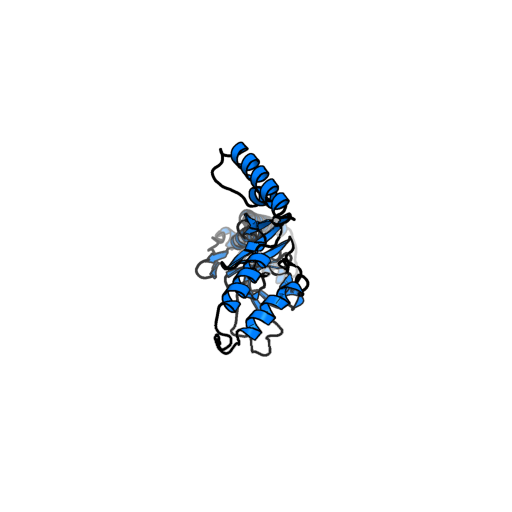 . LYS A 1 220 ? -15.769 6.102 13.217 1.00 86.88 220 LYS A C 1
ATOM 1822 O O . LYS A 1 220 ? -16.228 6.670 14.204 1.00 86.88 220 LYS A O 1
ATOM 1827 N N . GLU A 1 221 ? -16.213 4.914 12.795 1.00 83.19 221 GLU A N 1
ATOM 1828 C CA . GLU A 1 221 ? -17.223 4.109 13.512 1.00 83.19 221 GLU A CA 1
ATOM 1829 C C . GLU A 1 221 ? -16.795 3.829 14.965 1.00 83.19 221 GLU A C 1
ATOM 1831 O O . GLU A 1 221 ? -17.615 3.842 15.883 1.00 83.19 221 GLU A O 1
ATOM 1836 N N . ALA A 1 222 ? -15.496 3.616 15.192 1.00 80.38 222 ALA A N 1
ATOM 1837 C CA .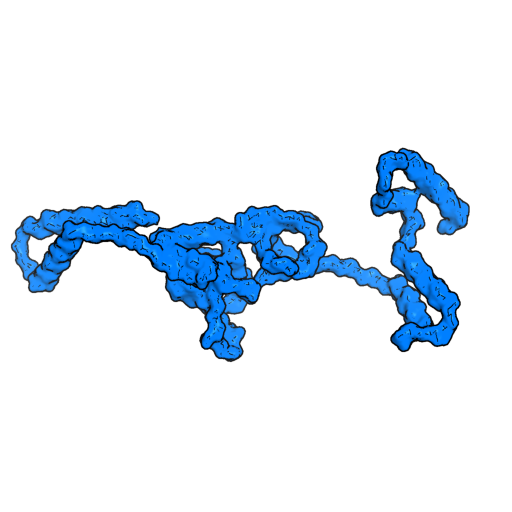 ALA A 1 222 ? -14.924 3.401 16.518 1.00 80.38 222 ALA A CA 1
ATOM 1838 C C . ALA A 1 222 ? -14.704 4.696 17.328 1.00 80.38 222 ALA A C 1
ATOM 1840 O O . ALA A 1 222 ? -14.242 4.616 18.463 1.00 80.38 222 ALA A O 1
ATOM 1841 N N . GLY A 1 223 ? -15.039 5.869 16.780 1.00 84.44 223 GLY A N 1
ATOM 1842 C CA . GLY A 1 223 ? -14.872 7.155 17.459 1.00 84.44 223 GLY A CA 1
ATOM 1843 C C . GLY A 1 223 ? -13.458 7.725 17.373 1.00 84.44 223 GLY A C 1
ATOM 1844 O O . GLY A 1 223 ? -13.049 8.461 18.264 1.00 84.44 223 GLY A O 1
ATOM 1845 N N . TYR A 1 224 ? -12.706 7.404 16.320 1.00 84.75 224 TYR A N 1
ATOM 1846 C CA . TYR A 1 224 ? -11.352 7.909 16.108 1.00 84.75 224 TYR A CA 1
ATOM 1847 C C . TYR A 1 224 ? -11.184 8.600 14.752 1.00 84.75 224 TYR A C 1
ATOM 1849 O O . TYR A 1 224 ? -11.813 8.237 13.759 1.00 84.75 224 TYR A O 1
ATOM 1857 N N . GLU A 1 225 ? -10.265 9.560 14.701 1.00 87.00 225 GLU A N 1
ATOM 1858 C CA . GLU A 1 225 ? -9.825 10.245 13.487 1.00 87.00 225 GLU A CA 1
ATOM 1859 C C . GLU A 1 225 ? -8.293 10.264 13.429 1.00 87.00 225 GLU A C 1
ATOM 1861 O O . GLU A 1 225 ? -7.623 10.444 14.448 1.00 87.00 225 GLU A O 1
ATOM 1866 N N . LEU A 1 226 ? -7.723 10.052 12.240 1.00 82.75 226 LEU A N 1
ATOM 1867 C CA . LEU A 1 226 ? -6.279 10.147 12.034 1.00 82.75 226 LEU A CA 1
ATOM 1868 C C . LEU A 1 226 ? -5.902 11.594 11.712 1.00 82.75 226 LEU A C 1
ATOM 1870 O O . LEU A 1 226 ? -6.287 12.115 10.666 1.00 82.75 226 LEU A O 1
ATOM 1874 N N . ASP A 1 227 ? -5.075 12.211 12.549 1.00 82.69 227 ASP A N 1
ATOM 1875 C CA . ASP A 1 227 ? -4.337 13.414 12.176 1.00 82.69 227 ASP A CA 1
ATOM 1876 C C . ASP A 1 227 ? -3.204 12.995 11.229 1.00 82.69 227 ASP A C 1
ATOM 1878 O O . ASP A 1 227 ? -2.153 12.519 11.659 1.00 82.69 227 ASP A O 1
ATOM 1882 N N . ALA A 1 228 ? -3.445 13.109 9.921 1.00 75.00 228 ALA A N 1
ATOM 1883 C CA . ALA A 1 228 ? -2.496 12.695 8.888 1.00 75.00 228 ALA A CA 1
ATOM 1884 C C . ALA A 1 228 ? -1.171 13.480 8.927 1.00 75.00 228 ALA A C 1
ATOM 1886 O O . ALA A 1 228 ? -0.138 12.945 8.523 1.00 75.00 228 ALA A O 1
ATOM 1887 N N . GLU A 1 229 ? -1.179 14.725 9.421 1.00 76.00 229 GLU A N 1
ATOM 1888 C CA . GLU A 1 229 ? 0.034 15.541 9.533 1.00 76.00 229 GLU A CA 1
ATOM 1889 C C . GLU A 1 229 ? 0.895 15.090 10.712 1.00 76.00 229 GLU A C 1
ATOM 1891 O O . GLU A 1 229 ? 2.108 14.917 10.567 1.00 76.00 229 GLU A O 1
ATOM 1896 N N . LYS A 1 230 ? 0.271 14.861 11.873 1.00 78.06 230 LYS A N 1
ATOM 1897 C CA . LYS A 1 230 ? 0.978 14.419 13.084 1.00 78.06 230 LYS A CA 1
ATOM 1898 C C . LYS A 1 230 ? 1.204 12.914 13.145 1.00 78.06 230 LYS A C 1
ATOM 1900 O O . LYS A 1 230 ? 2.055 12.467 13.907 1.00 78.06 230 LYS A O 1
ATOM 1905 N N . LYS A 1 231 ? 0.489 12.146 12.318 1.00 73.56 231 LYS A N 1
ATOM 1906 C CA . LYS A 1 231 ? 0.439 10.676 12.343 1.00 73.56 231 LYS A CA 1
ATOM 1907 C C . LYS A 1 231 ? -0.043 10.151 13.697 1.00 73.56 231 LYS A C 1
ATOM 1909 O O . LYS A 1 231 ? 0.483 9.171 14.219 1.00 73.56 231 LYS A O 1
ATOM 1914 N N . GLU A 1 232 ? -1.041 10.826 14.260 1.00 76.12 232 GLU A N 1
ATOM 1915 C CA . GLU A 1 232 ? -1.611 10.537 15.578 1.00 76.12 232 GLU A CA 1
ATOM 1916 C C . GLU A 1 232 ? -3.102 10.213 15.451 1.00 76.12 232 GLU A C 1
ATOM 1918 O O . GLU A 1 232 ? -3.815 10.819 14.652 1.00 76.12 232 GLU A O 1
ATOM 1923 N N . LEU A 1 233 ? -3.582 9.246 16.237 1.00 75.12 233 LEU A N 1
ATOM 1924 C CA . LEU A 1 233 ? -5.014 8.990 16.382 1.00 75.12 233 LEU A CA 1
ATOM 1925 C C . LEU A 1 233 ? -5.585 9.901 17.461 1.00 75.12 233 LEU A C 1
ATOM 1927 O O . LEU A 1 233 ? -5.203 9.806 18.626 1.00 75.12 233 LEU A O 1
ATOM 1931 N N . ASN A 1 234 ? -6.552 10.723 17.078 1.00 82.81 234 ASN A N 1
ATOM 1932 C CA . ASN A 1 234 ? -7.345 11.502 18.009 1.00 82.81 234 ASN A CA 1
ATOM 1933 C C . ASN A 1 234 ? -8.668 10.784 18.252 1.00 82.81 234 ASN A C 1
ATOM 1935 O O . ASN A 1 234 ? -9.313 10.311 17.314 1.00 82.81 234 ASN A O 1
ATOM 1939 N N . GLY A 1 235 ? -9.087 10.715 19.514 1.00 80.06 235 GLY A N 1
ATOM 1940 C CA . GLY A 1 235 ? -10.478 10.405 19.811 1.00 80.06 235 GLY A CA 1
ATOM 1941 C C . GLY A 1 235 ? -11.339 11.519 19.228 1.00 80.06 235 GLY A C 1
ATOM 1942 O O . GLY A 1 235 ? -11.140 12.688 19.557 1.00 80.06 235 GLY A O 1
ATOM 1943 N N . ILE A 1 236 ? -12.279 11.164 18.359 1.00 80.88 236 ILE A N 1
ATOM 1944 C CA . ILE A 1 236 ? -13.411 12.039 18.093 1.00 80.88 236 ILE A CA 1
ATOM 1945 C C . ILE A 1 236 ? -14.150 12.074 19.426 1.00 80.88 236 ILE A C 1
ATOM 1947 O O . ILE A 1 236 ? -14.397 11.014 20.008 1.00 80.88 236 ILE A O 1
ATOM 1951 N N . GLU A 1 237 ? -14.483 13.259 19.938 1.00 60.81 237 GLU A N 1
ATOM 1952 C CA . GLU A 1 237 ? -15.550 13.351 20.930 1.00 60.81 237 GLU A CA 1
ATOM 1953 C C . GLU A 1 237 ? -16.786 12.757 20.256 1.00 60.81 237 GLU A C 1
ATOM 1955 O O . GLU A 1 237 ? -17.545 13.438 19.566 1.00 60.81 237 GLU A O 1
ATOM 1960 N N . GLN A 1 238 ? -16.972 11.441 20.396 1.00 54.31 238 GLN A N 1
ATOM 1961 C CA . GLN A 1 238 ? -18.293 10.879 20.307 1.00 54.31 238 GLN A CA 1
ATOM 1962 C C . GLN A 1 238 ? -19.041 11.705 21.332 1.00 54.31 238 GLN A C 1
ATOM 1964 O O . GLN A 1 238 ? -18.701 11.673 22.518 1.00 54.31 238 GLN A O 1
ATOM 1969 N N . MET A 1 239 ? -20.005 12.501 20.866 1.00 44.62 239 MET A N 1
ATOM 1970 C CA . MET A 1 239 ? -21.117 12.859 21.717 1.00 44.62 239 MET A CA 1
ATOM 1971 C C . MET A 1 239 ? -21.621 11.513 22.217 1.00 44.62 239 MET A C 1
ATOM 1973 O O . MET A 1 239 ? -22.375 10.834 21.520 1.00 44.62 239 MET A O 1
ATOM 1977 N N . SER A 1 240 ? -21.109 11.066 23.371 1.00 51.56 240 SER A N 1
ATOM 1978 C CA . SER A 1 240 ? -21.721 10.000 24.130 1.00 51.56 240 SER A CA 1
ATOM 1979 C C . SER A 1 240 ? -23.175 10.394 24.116 1.00 51.56 240 SER A C 1
ATOM 1981 O O . SER A 1 240 ? -23.453 11.556 24.429 1.00 51.56 240 SER A O 1
ATOM 1983 N N . ALA A 1 241 ? -24.066 9.516 23.659 1.00 55.66 241 ALA A N 1
ATOM 1984 C CA . ALA A 1 241 ? -25.478 9.727 23.898 1.00 55.66 241 ALA A CA 1
ATOM 1985 C C . ALA A 1 241 ? -25.568 10.036 25.388 1.00 55.66 241 ALA A C 1
ATOM 1987 O O . ALA A 1 241 ? -25.314 9.143 26.203 1.00 55.66 241 ALA A O 1
ATOM 1988 N N . GLU A 1 242 ? -25.716 11.325 25.718 1.00 62.81 242 GLU A N 1
ATOM 1989 C CA . GLU A 1 242 ? -25.665 11.764 27.096 1.00 62.81 242 GLU A CA 1
ATOM 1990 C C . GLU A 1 242 ? -26.766 10.952 27.730 1.00 62.81 242 GLU A C 1
ATOM 1992 O O . GLU A 1 242 ? -27.900 10.927 27.235 1.00 62.81 242 GLU A O 1
ATOM 1997 N N . TRP A 1 243 ? -26.382 10.164 28.726 1.00 67.88 243 TRP A N 1
ATOM 1998 C CA . TRP A 1 243 ? -27.359 9.432 29.486 1.00 67.88 243 TRP A CA 1
ATOM 1999 C C . TRP A 1 243 ? -28.363 10.468 29.943 1.00 67.88 243 TRP A C 1
ATOM 2001 O O . TRP A 1 243 ? -28.005 11.431 30.623 1.00 67.88 243 TRP A O 1
ATOM 2011 N N . SER A 1 244 ? -29.607 10.314 29.501 1.00 78.69 244 SER A N 1
ATOM 2012 C CA . SER A 1 244 ? -30.645 11.171 30.035 1.00 78.69 244 SER A CA 1
ATOM 2013 C C . SER A 1 244 ? -30.683 10.946 31.548 1.00 78.69 244 SER A C 1
ATOM 2015 O O . SER A 1 244 ? -30.369 9.851 32.028 1.00 78.69 244 SER A O 1
ATOM 2017 N N . GLU A 1 245 ? -31.103 11.948 32.319 1.00 80.81 245 GLU A N 1
ATOM 2018 C CA . GLU A 1 245 ? -31.329 11.765 33.763 1.00 80.81 245 GLU A CA 1
ATOM 2019 C C . GLU A 1 245 ? -32.243 10.548 34.035 1.00 80.81 245 GLU A C 1
ATOM 2021 O O . GLU A 1 245 ? -32.151 9.886 35.070 1.00 80.81 245 GLU A O 1
ATOM 2026 N N . GLU A 1 246 ? -33.111 10.215 33.074 1.00 82.12 246 GLU A N 1
ATOM 2027 C CA . GLU A 1 246 ? -33.961 9.030 33.086 1.00 82.12 246 GLU A CA 1
ATOM 2028 C C . GLU A 1 246 ? -33.190 7.717 32.864 1.00 82.12 246 GLU A C 1
ATOM 2030 O O . GLU A 1 246 ? -33.459 6.743 33.566 1.00 82.12 246 GLU A O 1
ATOM 2035 N N . ASP A 1 247 ? -32.202 7.675 31.967 1.00 82.38 247 ASP A N 1
ATOM 2036 C CA . ASP A 1 247 ? -31.337 6.502 31.777 1.00 82.38 247 ASP A CA 1
ATOM 2037 C C . ASP A 1 247 ? -30.478 6.229 33.019 1.00 82.38 247 ASP A C 1
ATOM 2039 O O . ASP A 1 247 ? -30.388 5.084 33.469 1.00 82.38 247 ASP A O 1
ATOM 2043 N N . GLU A 1 248 ? -29.909 7.273 33.629 1.00 80.38 248 GLU A N 1
ATOM 2044 C CA . GLU A 1 248 ? -29.118 7.143 34.859 1.00 80.38 248 GLU A CA 1
ATOM 2045 C C . GLU A 1 248 ? -29.984 6.637 36.018 1.00 80.38 248 GLU A C 1
ATOM 2047 O O . GLU A 1 248 ? -29.619 5.703 36.740 1.00 80.38 248 GLU A O 1
ATOM 2052 N N . LYS A 1 249 ? -31.190 7.191 36.155 1.00 85.06 249 LYS A N 1
ATOM 2053 C CA . LYS A 1 249 ? -32.171 6.732 37.137 1.00 85.06 249 LYS A CA 1
ATOM 2054 C C . LYS A 1 249 ? -32.584 5.277 36.901 1.00 85.06 249 LYS A C 1
ATOM 2056 O O . LYS A 1 249 ? -32.654 4.510 37.861 1.00 85.06 249 LYS A O 1
ATOM 2061 N N . ASN A 1 250 ? -32.855 4.881 35.658 1.00 82.81 250 ASN A N 1
ATOM 2062 C CA . ASN A 1 250 ? -33.268 3.516 35.321 1.00 82.81 250 ASN A CA 1
ATOM 2063 C C . ASN A 1 250 ? -32.158 2.496 35.598 1.00 82.81 250 ASN A C 1
ATOM 2065 O O . ASN A 1 250 ? -32.429 1.423 36.138 1.00 82.81 250 ASN A O 1
ATOM 2069 N N . PHE A 1 251 ? -30.905 2.849 35.327 1.00 79.88 251 PHE A N 1
ATOM 2070 C CA . PHE A 1 251 ? -29.761 1.999 35.641 1.00 79.88 251 PHE A CA 1
ATOM 2071 C C . PHE A 1 251 ? -29.515 1.860 37.141 1.00 79.88 251 PHE A C 1
ATOM 2073 O O . PHE A 1 251 ? -29.307 0.749 37.630 1.00 79.88 251 PHE A O 1
ATOM 2080 N N . ASN A 1 252 ? -29.601 2.960 37.892 1.00 81.62 252 ASN A N 1
ATOM 2081 C CA . ASN A 1 252 ? -29.484 2.919 39.347 1.00 81.62 252 ASN A CA 1
ATOM 2082 C C . ASN A 1 252 ? -30.600 2.066 39.973 1.00 81.62 252 ASN A C 1
ATOM 2084 O O . ASN A 1 252 ? -30.323 1.238 40.841 1.00 81.62 252 ASN A O 1
ATOM 2088 N N . ASN A 1 253 ? -31.836 2.172 39.471 1.00 82.56 253 ASN A N 1
ATOM 2089 C CA . ASN A 1 253 ? -32.945 1.313 39.898 1.00 82.56 253 ASN A CA 1
ATOM 2090 C C . ASN A 1 253 ? -32.670 -0.174 39.615 1.00 82.56 253 ASN A C 1
ATOM 2092 O O . ASN A 1 253 ? -32.933 -1.019 40.474 1.00 82.56 253 ASN A O 1
ATOM 2096 N N . LEU A 1 254 ? -32.101 -0.493 38.447 1.00 80.88 254 LEU A N 1
ATOM 2097 C CA . LEU A 1 254 ? -31.716 -1.857 38.086 1.00 80.88 254 LEU A CA 1
ATOM 2098 C C . LEU A 1 254 ? -30.626 -2.400 39.027 1.00 80.88 254 LEU A C 1
ATOM 2100 O O . LEU A 1 254 ? -30.745 -3.523 39.520 1.00 80.88 254 LEU A O 1
ATOM 2104 N N . ILE A 1 255 ? -29.591 -1.606 39.326 1.00 76.31 255 ILE A N 1
ATOM 2105 C CA . ILE A 1 255 ? -28.532 -1.979 40.279 1.00 76.31 255 ILE A CA 1
ATOM 2106 C C . ILE A 1 255 ? -29.114 -2.213 41.673 1.00 76.31 255 ILE A C 1
ATOM 2108 O O . ILE A 1 255 ? -28.802 -3.229 42.302 1.00 76.31 255 ILE A O 1
ATOM 2112 N N . GLU A 1 256 ? -29.975 -1.321 42.165 1.00 79.56 256 GLU A N 1
ATOM 2113 C CA . GLU A 1 256 ? -30.643 -1.494 43.456 1.00 79.56 256 GLU A CA 1
ATOM 2114 C C . GLU A 1 256 ? -31.505 -2.762 43.485 1.00 79.56 256 GLU A C 1
ATOM 2116 O O . GLU A 1 256 ? -31.486 -3.506 44.472 1.00 79.56 256 GLU A O 1
ATOM 2121 N N . GLY A 1 257 ? -32.232 -3.043 42.400 1.00 77.94 257 GLY A N 1
ATOM 2122 C CA . GLY A 1 257 ? -33.037 -4.249 42.233 1.00 77.94 257 GLY A CA 1
ATOM 2123 C C . GLY A 1 257 ? -32.194 -5.522 42.302 1.00 77.94 257 GLY A C 1
ATOM 2124 O O . GLY A 1 257 ? -32.472 -6.408 43.114 1.00 77.94 257 GLY A O 1
ATOM 2125 N N . LEU A 1 258 ? -31.118 -5.589 41.515 1.00 73.06 258 LEU A N 1
ATOM 2126 C CA . LEU A 1 258 ? -30.187 -6.720 41.495 1.00 73.06 258 LEU A CA 1
ATOM 2127 C C . LEU A 1 258 ? -29.473 -6.903 42.838 1.00 73.06 258 LEU A C 1
ATOM 2129 O O . LEU A 1 258 ? -29.343 -8.029 43.316 1.00 73.06 258 LEU A O 1
ATOM 2133 N N . THR A 1 259 ? -29.086 -5.806 43.490 1.00 73.56 259 THR A N 1
ATOM 2134 C CA . THR A 1 259 ? -28.464 -5.827 44.821 1.00 73.56 259 THR A CA 1
ATOM 2135 C C . THR A 1 259 ? -29.444 -6.351 45.870 1.00 73.56 259 THR A C 1
ATOM 2137 O O . THR A 1 259 ? -29.084 -7.173 46.708 1.00 73.56 259 THR A O 1
ATOM 2140 N N . ARG A 1 260 ? -30.720 -5.952 45.823 1.00 72.69 260 ARG A N 1
ATOM 2141 C CA . ARG A 1 260 ? -31.747 -6.507 46.721 1.00 72.69 260 ARG A CA 1
ATOM 2142 C C . ARG A 1 260 ? -31.983 -7.995 46.482 1.00 72.69 260 ARG A C 1
ATOM 2144 O O . ARG A 1 260 ? -32.175 -8.725 47.452 1.00 72.69 260 ARG A O 1
ATOM 2151 N N . ILE A 1 261 ? -31.951 -8.443 45.227 1.00 72.75 261 ILE A N 1
ATOM 2152 C CA . ILE A 1 261 ? -32.070 -9.864 44.871 1.00 72.75 261 ILE A CA 1
ATOM 2153 C C . ILE A 1 261 ? -30.856 -10.650 45.381 1.00 72.75 261 ILE A C 1
ATOM 2155 O O . ILE A 1 261 ? -31.026 -11.732 45.935 1.00 72.75 261 ILE A O 1
ATOM 2159 N N . SER A 1 262 ? -29.641 -10.107 45.259 1.00 69.25 262 SER A N 1
ATOM 2160 C CA . SER A 1 262 ? -28.424 -10.791 45.707 1.00 69.25 262 SER A CA 1
ATOM 2161 C C . SER A 1 262 ? -28.335 -10.920 47.231 1.00 69.25 262 SER A C 1
ATOM 2163 O O . SER A 1 262 ? -27.717 -11.859 47.726 1.00 69.25 262 SER A O 1
ATOM 2165 N N . HIS A 1 263 ? -28.949 -9.995 47.976 1.00 74.88 263 HIS A N 1
ATOM 2166 C CA . HIS A 1 263 ? -28.919 -9.969 49.443 1.00 74.88 263 HIS A CA 1
ATOM 2167 C C . HIS A 1 263 ? -30.110 -10.673 50.112 1.00 74.88 263 HIS A C 1
ATOM 2169 O O . HIS A 1 263 ? -30.075 -10.879 51.323 1.00 74.88 263 HIS A O 1
ATOM 2175 N N . ASN A 1 264 ? -31.144 -11.074 49.362 1.00 63.88 264 ASN A N 1
ATOM 2176 C CA . ASN A 1 264 ? -32.293 -11.805 49.898 1.00 63.88 264 ASN A CA 1
ATOM 2177 C C . ASN A 1 264 ? -32.484 -13.141 49.177 1.00 63.88 264 ASN A C 1
ATOM 2179 O O . ASN A 1 264 ? -32.918 -13.196 48.027 1.00 63.88 264 ASN A O 1
ATOM 2183 N N . THR A 1 265 ? -32.271 -14.244 49.896 1.00 57.62 265 THR A N 1
ATOM 2184 C CA . THR A 1 265 ? -32.763 -15.568 49.507 1.00 57.62 265 THR A CA 1
ATOM 2185 C C . THR A 1 265 ? -34.292 -15.585 49.566 1.00 57.62 265 THR A C 1
ATOM 2187 O O . THR A 1 265 ? -34.896 -15.919 50.576 1.00 57.62 265 THR A O 1
ATOM 2190 N N . PHE A 1 266 ? -34.902 -15.179 48.455 1.00 63.28 266 PHE A N 1
ATOM 2191 C CA . PHE A 1 266 ? -36.233 -15.548 47.977 1.00 63.28 266 PHE A CA 1
ATOM 2192 C C . PHE A 1 266 ? -37.341 -15.685 49.041 1.00 63.28 266 PHE A C 1
ATOM 2194 O O . PHE A 1 266 ? -37.525 -16.742 49.636 1.00 63.28 266 PHE A O 1
ATOM 2201 N N . THR A 1 267 ? -38.219 -14.684 49.140 1.00 48.88 267 THR A N 1
ATOM 2202 C CA . THR A 1 267 ? -39.639 -14.957 49.412 1.00 48.88 267 THR A CA 1
ATOM 2203 C C . THR A 1 267 ? -40.523 -14.144 48.463 1.00 48.88 267 THR A C 1
ATOM 2205 O O . THR A 1 267 ? -40.462 -12.921 48.420 1.00 48.88 267 THR A O 1
ATOM 2208 N N . SER A 1 268 ? -41.267 -14.895 47.638 1.00 53.72 268 SER A N 1
ATOM 2209 C CA . SER A 1 268 ? -42.558 -14.631 46.969 1.00 53.72 268 SER A CA 1
ATOM 2210 C C . SER A 1 268 ? -43.144 -13.209 47.066 1.00 53.72 268 SER A C 1
ATOM 2212 O O . SER A 1 268 ? -43.212 -12.636 48.140 1.00 53.72 268 SER A O 1
ATOM 2214 N N . SER A 1 269 ? -43.824 -12.629 46.083 1.00 58.91 269 SER A N 1
ATOM 2215 C CA . SER A 1 269 ? -44.387 -13.106 44.821 1.00 58.91 269 SER A CA 1
ATOM 2216 C C . SER A 1 269 ? -45.012 -11.887 44.121 1.00 58.91 269 SER A C 1
ATOM 2218 O O . SER A 1 269 ? -45.339 -10.885 44.755 1.00 58.91 269 SER A O 1
ATOM 2220 N N . THR A 1 270 ? -45.217 -11.988 42.809 1.00 50.78 270 THR A N 1
ATOM 2221 C CA . THR A 1 270 ? -46.056 -11.124 41.946 1.00 50.78 270 THR A CA 1
ATOM 2222 C C . THR A 1 270 ? -45.620 -9.685 41.655 1.00 50.78 270 THR A C 1
ATOM 2224 O O . THR A 1 270 ? -45.948 -9.199 40.576 1.00 50.78 270 THR A O 1
ATOM 2227 N N . ARG A 1 271 ? -44.827 -9.012 42.500 1.00 46.72 271 ARG A N 1
ATOM 2228 C CA . ARG A 1 271 ? -44.382 -7.631 42.202 1.00 46.72 271 ARG A CA 1
ATOM 2229 C C . ARG A 1 271 ? -43.121 -7.533 41.331 1.00 46.72 271 ARG A C 1
ATOM 2231 O O . ARG A 1 271 ? -42.827 -6.459 40.828 1.00 46.72 271 ARG A O 1
ATOM 2238 N N . THR A 1 272 ? -42.412 -8.643 41.124 1.00 53.75 272 THR A N 1
ATOM 2239 C CA . THR A 1 272 ? -41.114 -8.696 40.427 1.00 53.75 272 THR A CA 1
ATOM 2240 C C . THR A 1 272 ? -41.202 -8.789 38.905 1.00 53.75 272 THR A C 1
ATOM 2242 O O . THR A 1 272 ? -40.245 -8.426 38.237 1.00 53.75 272 THR A O 1
ATOM 2245 N N . ASN A 1 273 ? -42.324 -9.228 38.326 1.00 54.78 273 ASN A N 1
ATOM 2246 C CA . ASN A 1 273 ? -42.379 -9.431 36.872 1.00 54.78 273 ASN A CA 1
ATOM 2247 C C . ASN A 1 273 ? -42.567 -8.124 36.087 1.00 54.78 273 ASN A C 1
ATOM 2249 O O . ASN A 1 273 ? -41.951 -7.959 35.043 1.00 54.78 273 ASN A O 1
ATOM 2253 N N . TYR A 1 274 ? -43.387 -7.183 36.567 1.00 56.97 274 TYR A N 1
ATOM 2254 C CA . TYR A 1 274 ? -43.710 -5.974 35.792 1.00 56.97 274 TYR A CA 1
ATOM 2255 C C . TYR A 1 274 ? -42.550 -4.972 35.701 1.00 56.97 274 TYR A C 1
ATOM 2257 O O . TYR A 1 274 ? -42.331 -4.399 34.639 1.00 56.97 274 TYR A O 1
ATOM 2265 N N . THR A 1 275 ? -41.794 -4.778 36.784 1.00 63.38 275 THR A N 1
ATOM 2266 C CA . THR A 1 275 ? -40.616 -3.892 36.785 1.00 63.38 275 THR A CA 1
ATOM 2267 C C . THR A 1 275 ? -39.482 -4.467 35.945 1.00 63.38 275 THR A C 1
ATOM 2269 O O . THR A 1 275 ? -38.876 -3.742 35.166 1.00 63.38 275 THR A O 1
ATOM 2272 N N . PHE A 1 276 ? -39.284 -5.786 36.000 1.00 65.88 276 PHE A N 1
ATOM 2273 C CA . PHE A 1 276 ? -38.240 -6.459 35.232 1.00 65.88 276 PHE A CA 1
ATOM 2274 C C . PHE A 1 276 ? -38.482 -6.387 33.717 1.00 65.88 276 PHE A C 1
ATOM 2276 O O . PHE A 1 276 ? -37.547 -6.203 32.946 1.00 65.88 276 PHE A O 1
ATOM 2283 N N . TRP A 1 277 ? -39.741 -6.468 33.268 1.00 70.31 277 TRP A N 1
ATOM 2284 C CA . TRP A 1 277 ? -40.066 -6.275 31.850 1.00 70.31 277 TRP A CA 1
ATOM 2285 C C . TRP A 1 277 ? -39.792 -4.846 31.372 1.00 70.31 277 TRP A C 1
ATOM 2287 O O . TRP A 1 277 ? -39.241 -4.682 30.290 1.00 70.31 277 TRP A O 1
ATOM 2297 N N . ALA A 1 278 ? -40.122 -3.825 32.168 1.00 75.25 278 ALA A N 1
ATOM 2298 C CA . ALA A 1 278 ? -39.829 -2.434 31.817 1.00 75.25 278 ALA A CA 1
ATOM 2299 C C . ALA A 1 278 ? -38.315 -2.166 31.747 1.00 75.25 278 ALA A C 1
ATOM 2301 O O . ALA A 1 278 ? -37.855 -1.502 30.823 1.00 75.25 278 ALA A O 1
ATOM 2302 N N . GLU A 1 279 ? -37.538 -2.740 32.667 1.00 76.44 279 GLU A N 1
ATOM 2303 C CA . GLU A 1 279 ? -36.071 -2.681 32.656 1.00 76.44 279 GLU A CA 1
ATOM 2304 C C . GLU A 1 279 ? -35.479 -3.402 31.433 1.00 76.44 279 GLU A C 1
ATOM 2306 O O . GLU A 1 279 ? -34.565 -2.883 30.797 1.00 76.44 279 GLU A O 1
ATOM 2311 N N . ILE A 1 280 ? -36.027 -4.561 31.043 1.00 75.44 280 ILE A N 1
ATOM 2312 C CA . ILE A 1 280 ? -35.621 -5.277 29.822 1.00 75.44 280 ILE A CA 1
ATOM 2313 C C . ILE A 1 280 ? -35.940 -4.463 28.564 1.00 75.44 280 ILE A C 1
ATOM 2315 O O . ILE A 1 280 ? -35.098 -4.373 27.673 1.00 75.44 280 ILE A O 1
ATOM 2319 N N . GLU A 1 281 ? -37.139 -3.889 28.459 1.00 78.94 281 GLU A N 1
ATOM 2320 C CA . GLU A 1 281 ? -37.516 -3.061 27.307 1.00 78.94 281 GLU A CA 1
ATOM 2321 C C . GLU A 1 281 ? -36.687 -1.770 27.244 1.00 78.94 281 GLU A C 1
ATOM 2323 O O . GLU A 1 281 ? -36.264 -1.366 26.160 1.00 78.94 281 GLU A O 1
ATOM 2328 N N . TRP A 1 282 ? -36.353 -1.174 28.392 1.00 85.75 282 TRP A N 1
ATOM 2329 C CA . TRP A 1 282 ? -35.409 -0.059 28.464 1.00 85.75 282 TRP A CA 1
ATOM 2330 C C . TRP A 1 282 ? -34.005 -0.468 27.992 1.00 85.75 282 TRP A C 1
ATOM 2332 O O . TRP A 1 282 ? -33.443 0.207 27.133 1.00 85.75 282 TRP A O 1
ATOM 2342 N N . LEU A 1 283 ? -33.465 -1.607 28.444 1.00 77.38 283 LEU A N 1
ATOM 2343 C CA . LEU A 1 283 ? -32.169 -2.124 27.978 1.00 77.38 283 LEU A CA 1
ATOM 2344 C C . LEU A 1 283 ? -32.163 -2.418 26.469 1.00 77.38 283 LEU A C 1
ATOM 2346 O O . LEU A 1 283 ? -31.173 -2.142 25.791 1.00 77.38 283 LEU A O 1
ATOM 2350 N N . LYS A 1 284 ? -33.264 -2.952 25.923 1.00 78.81 284 LYS A N 1
ATOM 2351 C CA . LYS A 1 284 ? -33.431 -3.147 24.474 1.00 78.81 284 LYS A CA 1
ATOM 2352 C C . LYS A 1 284 ? -33.452 -1.818 23.727 1.00 78.81 284 LYS A C 1
ATOM 2354 O O . LYS A 1 284 ? -32.787 -1.708 22.704 1.00 78.81 284 LYS A O 1
ATOM 2359 N N . SER A 1 285 ? -34.167 -0.819 24.245 1.00 80.75 285 SER A N 1
ATOM 2360 C CA . SER A 1 285 ? -34.183 0.530 23.674 1.00 80.75 285 SER A CA 1
ATOM 2361 C C . SER A 1 285 ? -32.791 1.160 23.702 1.00 80.75 285 SER A C 1
ATOM 2363 O O . SER A 1 285 ? -32.360 1.720 22.703 1.00 80.75 285 SER A O 1
ATOM 2365 N N . LEU A 1 286 ? -32.052 1.019 24.802 1.00 75.50 286 LEU A N 1
ATOM 2366 C CA . LEU A 1 286 ? -30.700 1.557 24.940 1.00 75.50 286 LEU A CA 1
ATOM 2367 C C . LEU A 1 286 ? -29.730 0.878 23.962 1.00 75.50 286 LEU A C 1
ATOM 2369 O O . LEU A 1 286 ? -28.966 1.554 23.278 1.00 75.50 286 LEU A O 1
ATOM 2373 N N . LYS A 1 287 ? -29.845 -0.446 23.804 1.00 76.06 287 LYS A N 1
ATOM 2374 C CA . LYS A 1 287 ? -29.129 -1.205 22.773 1.00 76.06 287 LYS A CA 1
ATOM 2375 C C . LYS A 1 287 ? -29.478 -0.723 21.360 1.00 76.06 287 LYS A C 1
ATOM 2377 O O . LYS A 1 287 ? -28.568 -0.506 20.572 1.00 76.06 287 LYS A O 1
ATOM 2382 N N . GLN A 1 288 ? -30.760 -0.531 21.053 1.00 74.50 288 GLN A N 1
ATOM 2383 C CA . GLN A 1 288 ? -31.207 -0.040 19.749 1.00 74.50 288 GLN A CA 1
ATOM 2384 C C . GLN A 1 288 ? -30.660 1.364 19.461 1.00 74.50 288 GLN A C 1
ATOM 2386 O O . GLN A 1 288 ? -30.122 1.584 18.385 1.00 74.50 288 GLN A O 1
ATOM 2391 N N . ARG A 1 289 ? -30.705 2.289 20.431 1.00 78.44 289 ARG A N 1
ATOM 2392 C CA . ARG A 1 289 ? -30.128 3.638 20.280 1.00 78.44 289 ARG A CA 1
ATOM 2393 C C . ARG A 1 289 ? -28.621 3.590 20.023 1.00 78.44 289 ARG A C 1
ATOM 2395 O O . ARG A 1 289 ? -28.120 4.371 19.226 1.00 78.44 289 ARG A O 1
ATOM 2402 N N . MET A 1 290 ? -27.908 2.660 20.659 1.00 66.81 290 MET A N 1
ATOM 2403 C CA . MET A 1 290 ? -26.485 2.436 20.390 1.00 66.81 290 MET A CA 1
ATOM 2404 C C . MET A 1 290 ? -26.219 1.796 19.021 1.00 66.81 290 MET A C 1
ATOM 2406 O O . MET A 1 290 ? -25.164 2.032 18.445 1.00 66.81 290 MET A O 1
ATOM 2410 N N . GLU A 1 291 ? -27.130 0.964 18.514 1.00 68.62 291 GLU A N 1
ATOM 2411 C CA . GLU A 1 291 ? -27.037 0.353 17.181 1.00 68.62 291 GLU A CA 1
ATOM 2412 C C . GLU A 1 291 ? -27.398 1.344 16.066 1.00 68.62 291 GLU A C 1
ATOM 2414 O O . GLU A 1 291 ? -26.779 1.300 15.015 1.00 68.62 291 GLU A O 1
ATOM 2419 N N . GLU A 1 292 ? -28.338 2.263 16.298 1.00 65.31 292 GLU A N 1
ATOM 2420 C CA . GLU A 1 292 ? -28.719 3.332 15.359 1.00 65.31 292 GLU A CA 1
ATOM 2421 C C . GLU A 1 292 ? -27.667 4.449 15.253 1.00 65.31 292 GLU A C 1
ATOM 2423 O O . GLU A 1 292 ? -27.684 5.231 14.304 1.00 65.31 292 GLU A O 1
ATOM 2428 N N . GLN A 1 293 ? -26.762 4.536 16.230 1.00 58.62 293 GLN A N 1
ATOM 2429 C CA . GLN A 1 293 ? -25.634 5.472 16.247 1.00 58.62 293 GLN A CA 1
ATOM 2430 C C . GLN A 1 293 ? -24.329 4.872 15.691 1.00 58.62 293 GLN A C 1
ATOM 2432 O O . GLN A 1 293 ? -23.335 5.592 15.598 1.00 58.62 293 GLN A O 1
ATOM 2437 N N . ARG A 1 294 ? -24.323 3.576 15.352 1.00 48.88 294 ARG A N 1
ATOM 2438 C CA . ARG A 1 294 ? -23.218 2.870 14.682 1.00 48.88 294 ARG A CA 1
ATOM 2439 C C . ARG A 1 294 ? -23.415 2.868 13.172 1.00 48.88 294 ARG A C 1
ATOM 2441 O O . ARG A 1 294 ? -22.382 2.944 12.477 1.00 48.88 294 ARG A O 1
#